Protein AF-A0A7Y0PQW4-F1 (afdb_monomer)

Secondary structure (DSSP, 8-state):
---------------------------------HHHHHHHHHHHHHHHHHHHHHHHHHH-SEEHHHHHHHTT--HHHHHHHHHHHHHTTSEEEEEPP--SS--SSPPPEEEEE-HHHHHHHGGGTHHHHHHHHHHHHHHHHHH-HHHHHHHHHHHHHHHHHTTHHHHHT-SSHHHHHHHHHHHHHHTT--EEEEETTSSS---TT--EEEEEES--TTHHHHHH-THHHHHHHHHHHHHHTS--EEEE-GGGT-SSEEEEEE------S-SS-SS-S-----PPPPPP-------------

Structure (mmCIF, N/CA/C/O backbone):
data_AF-A0A7Y0PQW4-F1
#
_entry.id   AF-A0A7Y0PQW4-F1
#
loop_
_atom_site.group_PDB
_atom_site.id
_atom_site.type_symbol
_atom_site.label_atom_id
_atom_site.label_alt_id
_atom_site.label_comp_id
_atom_site.label_asym_id
_atom_site.label_entity_id
_atom_site.label_seq_id
_atom_site.pdbx_PDB_ins_code
_atom_site.Cartn_x
_atom_site.Cartn_y
_atom_site.Cartn_z
_atom_site.occupancy
_atom_site.B_iso_or_equiv
_atom_site.auth_seq_id
_atom_site.auth_comp_id
_atom_site.auth_asym_id
_atom_site.auth_atom_id
_atom_site.pdbx_PDB_model_num
ATOM 1 N N . MET A 1 1 ? 50.820 -7.243 48.425 1.00 44.19 1 MET A N 1
ATOM 2 C CA . MET A 1 1 ? 51.690 -8.401 48.703 1.00 44.19 1 MET A CA 1
ATOM 3 C C . MET A 1 1 ? 52.138 -8.988 47.381 1.00 44.19 1 MET A C 1
ATOM 5 O O . MET A 1 1 ? 51.341 -9.082 46.459 1.00 44.19 1 MET A O 1
ATOM 9 N N . ILE A 1 2 ? 53.442 -9.206 47.305 1.00 37.91 2 ILE A N 1
ATOM 10 C CA . ILE A 1 2 ? 54.276 -9.579 46.159 1.00 37.91 2 ILE A CA 1
ATOM 11 C C . ILE A 1 2 ? 54.101 -11.089 45.863 1.00 37.91 2 ILE A C 1
ATOM 13 O O . ILE A 1 2 ? 53.700 -11.811 46.770 1.00 37.91 2 ILE A O 1
ATOM 17 N N . GLY A 1 3 ? 54.349 -11.519 44.610 1.00 35.31 3 GLY A N 1
ATOM 18 C CA . GLY A 1 3 ? 54.227 -12.904 44.080 1.00 35.31 3 GLY A CA 1
ATOM 19 C C . GLY A 1 3 ? 55.182 -13.935 44.720 1.00 35.31 3 GLY A C 1
ATOM 20 O O . GLY A 1 3 ? 55.587 -13.693 45.854 1.00 35.31 3 GLY A O 1
ATOM 21 N N . PRO A 1 4 ? 55.608 -15.049 44.065 1.00 55.56 4 PRO A N 1
ATOM 22 C CA . PRO A 1 4 ? 55.737 -15.344 42.617 1.00 55.56 4 PRO A CA 1
ATOM 23 C C . PRO A 1 4 ? 55.105 -16.723 42.229 1.00 55.56 4 PRO A C 1
ATOM 25 O O . PRO A 1 4 ? 54.589 -17.416 43.092 1.00 55.56 4 PRO A O 1
ATOM 28 N N . GLY A 1 5 ? 54.898 -1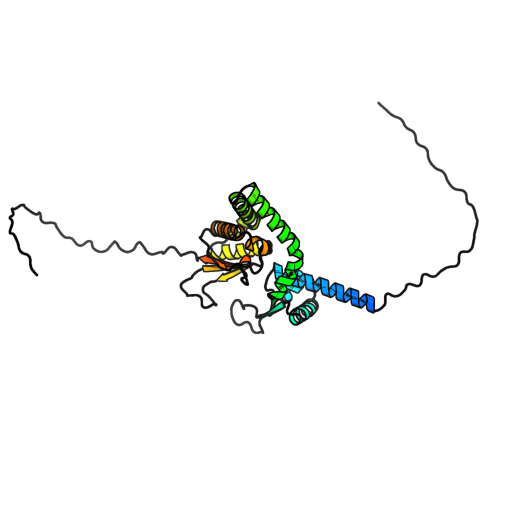7.138 40.972 1.00 37.72 5 GLY A N 1
ATOM 29 C CA . GLY A 1 5 ? 55.850 -17.452 39.896 1.00 37.72 5 GLY A CA 1
ATOM 30 C C . GLY A 1 5 ? 55.971 -18.979 39.733 1.00 37.72 5 GLY A C 1
ATOM 31 O O . GLY A 1 5 ? 56.199 -19.650 40.725 1.00 37.72 5 GLY A O 1
ATOM 32 N N . ASP A 1 6 ? 55.828 -19.528 38.521 1.00 41.28 6 ASP A N 1
ATOM 33 C CA . ASP A 1 6 ? 56.977 -20.161 37.861 1.00 41.28 6 ASP A CA 1
ATOM 34 C C . ASP A 1 6 ? 56.762 -20.403 36.358 1.00 41.28 6 ASP A C 1
ATOM 36 O O . ASP A 1 6 ? 55.646 -20.572 35.863 1.00 41.28 6 ASP A O 1
ATOM 40 N N . ARG A 1 7 ? 57.891 -20.341 35.659 1.00 40.28 7 ARG A N 1
ATOM 41 C CA . ARG A 1 7 ? 58.139 -20.460 34.223 1.00 40.28 7 ARG A CA 1
ATOM 42 C C . ARG A 1 7 ? 58.702 -21.858 33.926 1.00 40.28 7 ARG A C 1
ATOM 44 O O . ARG A 1 7 ? 59.150 -22.555 34.824 1.00 40.28 7 ARG A O 1
ATOM 51 N N . GLY A 1 8 ? 58.804 -22.197 32.643 1.00 35.22 8 GLY A N 1
ATOM 52 C CA . GLY A 1 8 ? 59.650 -23.288 32.133 1.00 35.22 8 GLY A CA 1
ATOM 53 C C . GLY A 1 8 ? 59.004 -23.909 30.899 1.00 35.22 8 GLY A C 1
ATOM 54 O O . GLY A 1 8 ? 58.070 -24.686 31.030 1.00 35.22 8 GLY A O 1
ATOM 55 N N . ASP A 1 9 ? 59.222 -23.389 29.694 1.00 38.78 9 ASP A N 1
ATOM 56 C CA . ASP A 1 9 ? 60.436 -23.425 28.857 1.00 38.78 9 ASP A CA 1
ATOM 57 C C . ASP A 1 9 ? 60.669 -24.769 28.139 1.00 38.78 9 ASP A C 1
ATOM 59 O O . ASP A 1 9 ? 60.388 -25.861 28.621 1.00 38.78 9 ASP A O 1
ATOM 63 N N . ALA A 1 10 ? 61.113 -24.591 26.904 1.00 37.72 10 ALA A N 1
ATOM 64 C CA . ALA A 1 10 ? 61.230 -25.453 25.755 1.00 37.72 10 ALA A CA 1
ATOM 65 C C . ALA A 1 10 ? 62.094 -26.713 25.936 1.00 37.72 10 ALA A C 1
ATOM 67 O O . ALA A 1 10 ? 62.982 -26.768 26.776 1.00 37.72 10 ALA A O 1
ATOM 68 N N . THR A 1 11 ? 61.971 -27.674 25.009 1.00 39.28 11 THR A N 1
ATOM 69 C CA . THR A 1 11 ? 62.965 -27.860 23.924 1.00 39.28 11 THR A CA 1
ATOM 70 C C . THR A 1 11 ? 62.721 -29.106 23.050 1.00 39.28 11 THR A C 1
ATOM 72 O O . THR A 1 11 ? 62.640 -30.235 23.504 1.00 39.28 11 THR A O 1
ATOM 75 N N . ARG A 1 12 ? 62.674 -28.851 21.734 1.00 37.34 12 ARG A N 1
ATOM 76 C CA . ARG A 1 12 ? 63.562 -29.389 20.680 1.00 37.34 12 ARG A CA 1
ATOM 77 C C . ARG A 1 12 ? 63.729 -30.919 20.477 1.00 37.34 12 ARG A C 1
ATOM 79 O O . ARG A 1 12 ? 64.512 -31.567 21.147 1.00 37.34 12 ARG A O 1
ATOM 86 N N . ARG A 1 13 ? 63.201 -31.348 19.317 1.00 41.44 13 ARG A N 1
ATOM 87 C CA . ARG A 1 13 ? 63.753 -32.238 18.256 1.00 41.44 13 ARG A CA 1
ATOM 88 C C . ARG A 1 13 ? 64.409 -33.572 18.646 1.00 41.44 13 ARG A C 1
ATOM 90 O O . ARG A 1 13 ? 65.516 -33.583 19.169 1.00 41.44 13 ARG A O 1
ATOM 97 N N . THR A 1 14 ? 63.938 -34.626 17.980 1.00 39.59 14 THR A N 1
ATOM 98 C CA . THR A 1 14 ? 64.810 -35.610 17.316 1.00 39.59 14 THR A CA 1
ATOM 99 C C . THR A 1 14 ? 64.281 -35.959 15.922 1.00 39.59 14 THR A C 1
ATOM 101 O O . THR A 1 14 ? 63.082 -35.958 15.660 1.00 39.59 14 THR A O 1
ATOM 104 N N . ARG A 1 15 ? 65.230 -36.161 15.000 1.00 39.94 15 ARG A N 1
ATOM 105 C CA . ARG A 1 15 ? 65.048 -36.672 13.636 1.00 39.94 15 ARG A CA 1
ATOM 106 C C . ARG A 1 15 ? 64.752 -38.173 13.691 1.00 39.94 15 ARG A C 1
ATOM 108 O O . ARG A 1 15 ? 65.388 -38.871 14.472 1.00 39.94 15 ARG A O 1
ATOM 115 N N . GLY A 1 16 ? 63.909 -38.653 12.783 1.00 33.81 16 GLY A N 1
ATOM 116 C CA . GLY A 1 16 ? 63.748 -40.069 12.463 1.00 33.81 16 GLY A CA 1
ATOM 117 C C . GLY A 1 16 ? 63.388 -40.218 10.989 1.00 33.81 16 GLY A C 1
ATOM 118 O O . GLY A 1 16 ? 62.334 -39.774 10.556 1.00 33.81 16 GLY A O 1
ATOM 119 N N . THR A 1 17 ? 64.332 -40.752 10.228 1.00 40.09 17 THR A N 1
ATOM 120 C CA . THR A 1 17 ? 64.276 -41.114 8.810 1.00 40.09 17 THR A CA 1
ATOM 121 C C . THR A 1 17 ? 63.398 -42.342 8.578 1.00 40.09 17 THR A C 1
ATOM 123 O O . THR A 1 17 ? 63.499 -43.300 9.338 1.00 40.09 17 THR A O 1
ATOM 126 N N . GLY A 1 18 ? 62.634 -42.354 7.488 1.00 33.00 18 GLY A N 1
ATOM 127 C CA . GLY A 1 18 ? 61.945 -43.542 6.983 1.00 33.00 18 GLY A CA 1
ATOM 128 C C . GLY A 1 18 ? 61.083 -43.156 5.791 1.00 33.00 18 GLY A C 1
ATOM 129 O O . GLY A 1 18 ? 60.010 -42.592 5.973 1.00 33.00 18 GLY A O 1
ATOM 130 N N . GLY A 1 19 ? 61.621 -43.342 4.586 1.00 37.31 19 GLY A N 1
ATOM 131 C CA . GLY A 1 19 ? 60.849 -43.224 3.358 1.00 37.31 19 GLY A CA 1
ATOM 132 C C . GLY A 1 19 ? 59.975 -44.453 3.170 1.00 37.31 19 GLY A C 1
ATOM 133 O O . GLY A 1 19 ? 60.363 -45.523 3.616 1.00 37.31 19 GLY A O 1
ATOM 134 N N . ASP A 1 20 ? 58.844 -44.260 2.503 1.00 35.34 20 ASP A N 1
ATOM 135 C CA . ASP A 1 20 ? 58.187 -45.265 1.677 1.00 35.34 20 ASP A CA 1
ATOM 136 C C . ASP A 1 20 ? 57.388 -44.528 0.594 1.00 35.34 20 ASP A C 1
ATOM 138 O O . ASP A 1 20 ? 56.662 -43.563 0.855 1.00 35.34 20 ASP A O 1
ATOM 142 N N . ASP A 1 21 ? 57.621 -44.957 -0.641 1.00 43.94 21 ASP A N 1
ATOM 143 C CA . ASP A 1 21 ? 57.039 -44.469 -1.880 1.00 43.94 21 ASP A CA 1
ATOM 144 C C . ASP A 1 21 ? 55.504 -44.513 -1.861 1.00 43.94 21 ASP A C 1
ATOM 146 O O . ASP A 1 21 ? 54.896 -45.578 -1.765 1.00 43.94 21 ASP A O 1
ATOM 150 N N . VAL A 1 22 ? 54.861 -43.359 -2.069 1.00 42.44 22 VAL A N 1
ATOM 151 C CA . VAL A 1 22 ? 53.464 -43.299 -2.516 1.00 42.44 22 VAL A CA 1
ATOM 152 C C . VAL A 1 22 ? 53.401 -42.443 -3.772 1.00 42.44 22 VAL A C 1
ATOM 154 O O . VAL A 1 22 ? 53.518 -41.219 -3.760 1.00 42.44 22 VAL A O 1
ATOM 157 N N . THR A 1 23 ? 53.243 -43.165 -4.873 1.00 41.72 23 THR A N 1
ATOM 158 C CA . THR A 1 23 ? 52.926 -42.733 -6.230 1.00 41.72 23 THR A CA 1
ATOM 159 C C . THR A 1 23 ? 52.064 -41.471 -6.285 1.00 41.72 23 THR A C 1
ATOM 161 O O . THR A 1 23 ? 50.938 -41.444 -5.784 1.00 41.72 23 THR A O 1
ATOM 164 N N . GLY A 1 24 ? 52.578 -40.447 -6.968 1.00 35.09 24 GLY A N 1
ATOM 165 C CA . GLY A 1 24 ? 51.840 -39.241 -7.313 1.00 35.09 24 GLY A CA 1
ATOM 166 C C . GLY A 1 24 ? 50.613 -39.553 -8.166 1.00 35.09 24 GLY A C 1
ATOM 167 O O . GLY A 1 24 ? 50.719 -39.782 -9.368 1.00 35.09 24 GLY A O 1
ATOM 168 N N . SER A 1 25 ? 49.435 -39.498 -7.549 1.00 35.59 25 SER A N 1
ATOM 169 C CA . SER A 1 25 ? 48.181 -39.345 -8.275 1.00 35.59 25 SER A CA 1
ATOM 170 C C . SER A 1 25 ? 47.977 -37.857 -8.528 1.00 35.59 25 SER A C 1
ATOM 172 O O . SER A 1 25 ? 47.525 -37.108 -7.663 1.00 35.59 25 SER A O 1
ATOM 174 N N . THR A 1 26 ? 48.347 -37.419 -9.727 1.00 37.00 26 THR A N 1
ATOM 175 C CA . THR A 1 26 ? 47.961 -36.124 -10.285 1.00 37.00 26 THR A CA 1
ATOM 176 C C . THR A 1 26 ? 46.436 -36.033 -10.239 1.00 37.00 26 THR A C 1
ATOM 178 O O . THR A 1 26 ? 45.737 -36.688 -11.013 1.00 37.00 26 THR A O 1
ATOM 181 N N . GLN A 1 27 ? 45.892 -35.240 -9.312 1.00 42.56 27 GLN A N 1
ATOM 182 C CA . GLN A 1 27 ? 44.492 -34.833 -9.363 1.00 42.56 27 GLN A CA 1
ATOM 183 C C . GLN A 1 27 ? 44.309 -33.958 -10.602 1.00 42.56 27 GLN A C 1
ATOM 185 O O . GLN A 1 27 ? 44.546 -32.753 -10.610 1.00 42.56 27 GLN A O 1
ATOM 190 N N . LYS A 1 28 ? 43.918 -34.634 -11.680 1.00 38.06 28 LYS A N 1
ATOM 191 C CA . LYS A 1 28 ? 43.333 -34.077 -12.889 1.00 38.06 28 LYS A CA 1
ATOM 192 C C . LYS A 1 28 ? 42.191 -33.157 -12.459 1.00 38.06 28 LYS A C 1
ATOM 194 O O . LYS A 1 28 ? 41.154 -33.632 -12.001 1.00 38.06 28 LYS A O 1
ATOM 199 N N . THR A 1 29 ? 42.390 -31.849 -12.586 1.00 43.22 29 THR A N 1
ATOM 200 C CA . THR A 1 29 ? 41.318 -30.860 -12.510 1.00 43.22 29 THR A CA 1
ATOM 201 C C . THR A 1 29 ? 40.312 -31.201 -13.605 1.00 43.22 29 THR A C 1
ATOM 203 O O . THR A 1 29 ? 40.512 -30.927 -14.787 1.00 43.22 29 THR A O 1
ATOM 206 N N . ALA A 1 30 ? 39.248 -31.909 -13.226 1.00 45.66 30 ALA A N 1
ATOM 207 C CA . ALA A 1 30 ? 38.129 -32.172 -14.108 1.00 45.66 30 ALA A CA 1
ATOM 208 C C . ALA A 1 30 ? 37.503 -30.817 -14.458 1.00 45.66 30 ALA A C 1
ATOM 210 O O . ALA A 1 30 ? 36.961 -30.122 -13.599 1.00 45.66 30 ALA A O 1
ATOM 211 N N . GLY A 1 31 ? 37.652 -30.410 -15.719 1.00 44.31 31 GLY A N 1
ATOM 212 C CA . GLY A 1 31 ? 36.989 -29.233 -16.254 1.00 44.31 31 GLY A CA 1
ATOM 213 C C . GLY A 1 31 ? 35.483 -29.371 -16.066 1.00 44.31 31 GLY A C 1
ATOM 214 O O . GLY A 1 31 ? 34.873 -30.326 -16.544 1.00 44.31 31 GLY A O 1
ATOM 215 N N . HIS A 1 32 ? 34.888 -28.414 -15.361 1.00 48.50 32 HIS A N 1
ATOM 216 C CA . HIS A 1 32 ? 33.444 -28.254 -15.288 1.00 48.50 32 HIS A CA 1
ATOM 217 C C . HIS A 1 32 ? 32.942 -27.966 -16.712 1.00 48.50 32 HIS A C 1
ATOM 219 O O . HIS A 1 32 ? 33.261 -26.926 -17.286 1.00 48.50 32 HIS A O 1
ATOM 225 N N . GLY A 1 33 ? 32.238 -28.926 -17.318 1.00 52.44 33 GLY A N 1
ATOM 226 C CA . GLY A 1 33 ? 31.798 -28.850 -18.714 1.00 52.44 33 GLY A CA 1
ATOM 227 C C . GLY A 1 33 ? 30.806 -27.706 -19.002 1.00 52.44 33 GLY A C 1
ATOM 228 O O . GLY A 1 33 ? 30.217 -27.142 -18.074 1.00 52.44 33 GLY A O 1
ATOM 229 N N . PRO A 1 34 ? 30.561 -27.386 -20.289 1.00 56.75 34 PRO A N 1
ATOM 230 C CA . PRO A 1 34 ? 29.716 -26.264 -20.723 1.00 56.75 34 PRO A CA 1
ATOM 231 C C . PRO A 1 34 ? 28.284 -26.313 -20.163 1.00 56.75 34 PRO A C 1
ATOM 233 O O . PRO A 1 34 ? 27.710 -25.269 -19.863 1.00 56.75 34 PRO A O 1
ATOM 236 N N . ALA A 1 35 ? 27.747 -27.511 -19.912 1.00 57.62 35 ALA A N 1
ATOM 237 C CA . ALA A 1 35 ? 26.412 -27.701 -19.349 1.00 57.62 35 ALA A CA 1
ATOM 238 C C . ALA A 1 35 ? 26.269 -27.164 -17.910 1.00 57.62 35 ALA A C 1
ATOM 240 O O . ALA A 1 35 ? 25.221 -26.628 -17.557 1.00 57.62 35 ALA A O 1
ATOM 241 N N . HIS A 1 36 ? 27.308 -27.258 -17.069 1.00 57.31 36 HIS A N 1
ATOM 242 C CA . HIS A 1 36 ? 27.261 -26.708 -15.706 1.00 57.31 36 HIS A CA 1
ATOM 243 C C . HIS A 1 36 ? 27.326 -25.176 -15.710 1.00 57.31 36 HIS A C 1
ATOM 245 O O . HIS A 1 36 ? 26.641 -24.526 -14.921 1.00 57.31 36 HIS A O 1
ATOM 251 N N . ALA A 1 37 ? 28.101 -24.595 -16.630 1.00 57.16 37 ALA A N 1
ATOM 252 C CA . ALA A 1 37 ? 28.168 -23.149 -16.816 1.00 57.16 37 ALA A CA 1
ATOM 253 C C . ALA A 1 37 ? 26.841 -22.577 -17.347 1.00 57.16 37 ALA A C 1
ATOM 255 O O . ALA A 1 37 ? 26.434 -21.491 -16.939 1.00 57.16 37 ALA A O 1
ATOM 256 N N . GLU A 1 38 ? 26.144 -23.312 -18.213 1.00 56.03 38 GLU A N 1
ATOM 257 C CA . GLU A 1 38 ? 24.833 -22.931 -18.743 1.00 56.03 38 GLU A CA 1
ATOM 258 C C . GLU A 1 38 ? 23.730 -22.991 -17.677 1.00 56.03 38 GLU A C 1
ATOM 260 O O . GLU A 1 38 ? 22.990 -22.022 -17.513 1.00 56.03 38 GLU A O 1
ATOM 265 N N . HIS A 1 39 ? 23.689 -24.049 -16.859 1.00 57.09 39 HIS A N 1
ATOM 266 C CA . HIS A 1 39 ? 22.770 -24.126 -15.716 1.00 57.09 39 HIS A CA 1
ATOM 267 C C . HIS A 1 39 ? 23.040 -23.030 -14.678 1.00 57.09 39 HIS A C 1
ATOM 269 O O . HIS A 1 39 ? 22.102 -22.401 -14.191 1.00 57.09 39 HIS A O 1
ATOM 275 N N . ALA A 1 40 ? 24.310 -22.747 -14.366 1.00 59.12 40 ALA A N 1
ATOM 276 C CA . ALA A 1 40 ? 24.673 -21.674 -13.441 1.00 59.12 40 ALA A CA 1
ATOM 277 C C . ALA A 1 40 ? 24.257 -20.288 -13.969 1.00 59.12 40 ALA A C 1
ATOM 279 O O . ALA A 1 40 ? 23.767 -19.460 -13.197 1.00 59.12 40 ALA A O 1
ATOM 280 N N . ARG A 1 41 ? 24.398 -20.053 -15.282 1.00 68.12 41 ARG A N 1
ATOM 281 C CA . ARG A 1 41 ? 23.927 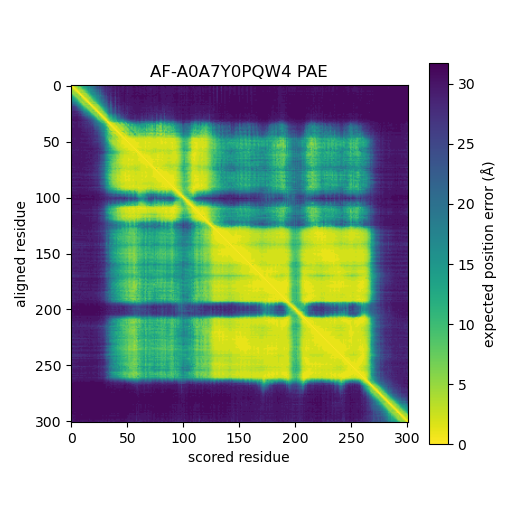-18.832 -15.956 1.00 68.12 41 ARG A CA 1
ATOM 282 C C . ARG A 1 41 ? 22.406 -18.744 -15.990 1.00 68.12 41 ARG A C 1
ATOM 284 O O . ARG A 1 41 ? 21.881 -17.687 -15.677 1.00 68.12 41 ARG A O 1
ATOM 291 N N . SER A 1 42 ? 21.698 -19.834 -16.280 1.00 70.00 42 SER A N 1
ATOM 292 C CA . SER A 1 42 ? 20.230 -19.866 -16.242 1.00 70.00 42 SER A CA 1
ATOM 293 C C . SER A 1 42 ? 19.689 -19.622 -14.830 1.00 70.00 42 SER A C 1
ATOM 295 O O . SER A 1 42 ? 18.713 -18.898 -14.658 1.00 70.00 42 SER A O 1
ATOM 297 N N . ALA A 1 43 ? 20.345 -20.172 -13.807 1.00 68.56 43 ALA A N 1
ATOM 298 C CA . ALA A 1 43 ? 19.998 -19.928 -12.411 1.00 68.56 43 ALA A CA 1
ATOM 299 C C . ALA A 1 43 ? 20.298 -18.480 -11.983 1.00 68.56 43 ALA A C 1
ATOM 301 O O . ALA A 1 43 ? 19.519 -17.890 -11.240 1.00 68.56 43 ALA A O 1
ATOM 302 N N . ALA A 1 44 ? 21.399 -17.885 -12.455 1.00 73.62 44 ALA A N 1
ATOM 303 C CA . ALA A 1 44 ? 21.686 -16.465 -12.241 1.00 73.62 44 ALA A CA 1
ATOM 304 C C . ALA A 1 44 ? 20.669 -15.566 -12.962 1.00 73.62 44 ALA A C 1
ATOM 306 O O . ALA A 1 44 ? 20.116 -14.665 -12.341 1.00 73.62 44 ALA A O 1
ATOM 307 N N . ASP A 1 45 ? 20.351 -15.874 -14.221 1.00 82.19 45 ASP A N 1
ATOM 308 C CA . ASP A 1 45 ? 19.343 -15.169 -15.016 1.00 82.19 45 ASP A CA 1
ATOM 309 C C . ASP A 1 45 ? 17.935 -15.297 -14.404 1.00 82.19 45 ASP A C 1
ATOM 311 O O . ASP A 1 45 ? 17.114 -14.396 -14.583 1.00 82.19 45 ASP A O 1
ATOM 315 N N . GLY A 1 46 ? 17.649 -16.405 -13.710 1.00 81.50 46 GLY A N 1
ATOM 316 C CA . GLY A 1 46 ? 16.436 -16.616 -12.914 1.00 81.50 46 GLY A CA 1
ATOM 317 C C . GLY A 1 46 ? 16.406 -15.718 -11.680 1.00 81.50 46 GLY A C 1
ATOM 318 O O . GLY A 1 46 ? 15.494 -14.912 -11.547 1.00 81.50 46 GLY A O 1
ATOM 319 N N . ARG A 1 47 ? 17.466 -15.744 -10.858 1.00 85.62 47 ARG A N 1
ATOM 320 C CA . ARG A 1 47 ? 17.587 -14.870 -9.674 1.00 85.62 47 ARG A CA 1
ATOM 321 C C . ARG A 1 47 ? 17.477 -13.385 -10.021 1.00 85.62 47 ARG A C 1
ATOM 323 O O . ARG A 1 47 ? 16.846 -12.627 -9.293 1.00 85.62 47 ARG A O 1
ATOM 330 N N . THR A 1 48 ? 18.069 -12.956 -11.136 1.00 89.19 48 THR A N 1
ATOM 331 C CA . THR A 1 48 ? 17.947 -11.569 -11.601 1.00 89.19 48 THR A CA 1
ATOM 332 C C . THR A 1 48 ? 16.530 -11.248 -12.075 1.00 89.19 48 THR A C 1
ATOM 334 O O . THR A 1 48 ? 16.037 -10.159 -11.792 1.00 89.19 48 THR A O 1
ATOM 337 N N . ARG A 1 49 ? 15.846 -12.176 -12.757 1.00 91.25 49 ARG A N 1
ATOM 338 C CA . ARG A 1 49 ? 14.437 -11.999 -13.142 1.00 91.25 49 ARG A CA 1
ATOM 339 C C . ARG A 1 49 ? 13.520 -11.906 -11.926 1.00 91.25 49 ARG A C 1
ATOM 341 O O . ARG A 1 49 ? 12.675 -11.017 -11.902 1.00 91.25 49 ARG A O 1
ATOM 348 N N . ASP A 1 50 ? 13.728 -12.738 -10.911 1.00 87.50 50 ASP A N 1
ATOM 349 C CA . ASP A 1 50 ? 12.960 -12.671 -9.665 1.00 87.50 50 ASP A CA 1
ATOM 350 C C . ASP A 1 50 ? 13.222 -11.344 -8.927 1.00 87.50 50 ASP A C 1
ATOM 352 O O . ASP A 1 50 ? 12.281 -10.699 -8.471 1.00 87.50 50 ASP A O 1
ATOM 356 N N . ALA A 1 51 ? 14.466 -10.845 -8.925 1.00 87.50 51 ALA A N 1
ATOM 357 C CA . ALA A 1 51 ? 14.786 -9.520 -8.387 1.00 87.50 51 ALA A CA 1
ATOM 358 C C . ALA A 1 51 ? 14.113 -8.370 -9.166 1.00 87.50 51 ALA A C 1
ATOM 360 O O . ALA A 1 51 ? 13.632 -7.416 -8.556 1.00 87.50 51 ALA A O 1
ATOM 361 N N . VAL A 1 52 ? 14.035 -8.458 -10.502 1.00 91.31 52 VAL A N 1
ATOM 362 C CA . VAL A 1 52 ? 13.295 -7.490 -11.337 1.00 91.31 52 VAL A CA 1
ATOM 363 C C . VAL A 1 52 ? 11.801 -7.522 -11.014 1.00 91.31 52 VAL A C 1
ATOM 365 O O . VAL A 1 52 ? 11.187 -6.467 -10.864 1.00 91.31 52 VAL A O 1
ATOM 368 N N . VAL A 1 53 ? 11.216 -8.716 -10.904 1.00 89.19 53 VAL A N 1
ATOM 369 C CA . VAL A 1 53 ? 9.800 -8.897 -10.558 1.00 89.19 53 VAL A CA 1
ATOM 370 C C . VAL A 1 53 ? 9.508 -8.322 -9.175 1.00 89.19 53 VAL A C 1
ATOM 372 O O . VAL A 1 53 ? 8.539 -7.579 -9.035 1.00 89.19 53 VAL A O 1
ATOM 375 N N . ARG A 1 54 ? 10.369 -8.588 -8.188 1.00 83.31 54 ARG A N 1
ATOM 376 C CA . ARG A 1 54 ? 10.232 -8.047 -6.834 1.00 83.31 54 ARG A CA 1
ATOM 377 C C . ARG A 1 54 ? 10.308 -6.519 -6.815 1.00 83.31 54 ARG A C 1
ATOM 379 O O . ARG A 1 54 ? 9.435 -5.883 -6.243 1.00 83.31 54 ARG A O 1
ATOM 386 N N . LEU A 1 55 ? 11.266 -5.914 -7.519 1.00 86.69 55 LEU A N 1
ATOM 387 C CA . LEU A 1 55 ? 11.334 -4.450 -7.618 1.00 86.69 55 LEU A CA 1
ATOM 388 C C . LEU A 1 55 ? 10.099 -3.846 -8.295 1.00 86.69 55 LEU A C 1
ATOM 390 O O . LEU A 1 55 ? 9.614 -2.806 -7.864 1.00 86.69 55 LEU A O 1
ATOM 394 N N . LEU A 1 56 ? 9.570 -4.487 -9.340 1.00 86.75 56 LEU A N 1
ATOM 395 C CA . LEU A 1 56 ? 8.334 -4.037 -9.989 1.00 86.75 56 LEU A CA 1
ATOM 396 C C . LEU A 1 56 ? 7.099 -4.205 -9.091 1.00 86.75 56 LEU A C 1
ATOM 398 O O . LEU A 1 56 ? 6.124 -3.475 -9.273 1.00 86.75 56 LEU A O 1
ATOM 402 N N . LEU A 1 57 ? 7.132 -5.154 -8.152 1.00 82.75 57 LEU A N 1
ATOM 403 C CA . LEU A 1 57 ? 6.112 -5.322 -7.121 1.00 82.75 57 LEU A CA 1
ATOM 404 C C . LEU A 1 57 ? 6.200 -4.192 -6.083 1.00 82.75 57 LEU A C 1
ATOM 406 O O . LEU A 1 57 ? 5.202 -3.529 -5.827 1.00 82.75 57 LEU A O 1
ATOM 410 N N . GLU A 1 58 ? 7.396 -3.928 -5.553 1.00 76.62 58 GLU A N 1
ATOM 411 C CA . GLU A 1 58 ? 7.652 -2.964 -4.470 1.00 76.62 58 GLU A CA 1
ATOM 412 C C . GLU A 1 58 ? 7.556 -1.495 -4.919 1.00 76.62 58 GLU A C 1
ATOM 414 O O . GLU A 1 58 ? 7.041 -0.645 -4.192 1.00 76.62 58 GLU A O 1
ATOM 419 N N . GLN A 1 59 ? 8.056 -1.179 -6.118 1.00 79.12 59 GLN A N 1
ATOM 420 C CA . GLN A 1 59 ? 8.170 0.195 -6.630 1.00 79.12 59 GLN A CA 1
ATOM 421 C C . GLN A 1 59 ? 7.061 0.559 -7.625 1.00 79.12 59 GLN A C 1
ATOM 423 O O . GLN A 1 59 ? 6.904 1.726 -7.989 1.00 79.12 59 GLN A O 1
ATOM 428 N N . GLY A 1 60 ? 6.296 -0.427 -8.096 1.00 78.94 60 GLY A N 1
ATOM 429 C CA . GLY A 1 60 ? 5.287 -0.231 -9.131 1.00 78.94 60 GLY A CA 1
ATOM 430 C C . GLY A 1 60 ? 5.892 0.049 -10.516 1.00 78.94 60 GLY A C 1
ATOM 431 O O . GLY A 1 60 ? 7.012 -0.375 -10.818 1.00 78.94 60 GLY A O 1
ATOM 432 N N . PRO A 1 61 ? 5.150 0.727 -11.418 1.00 85.38 61 PRO A N 1
ATOM 433 C CA . PRO A 1 61 ? 5.600 0.943 -12.789 1.00 85.38 61 PRO A CA 1
ATOM 434 C C . PRO A 1 61 ? 6.887 1.777 -12.872 1.00 85.38 61 PRO A C 1
ATOM 436 O O . PRO A 1 61 ? 6.878 2.971 -12.578 1.00 85.38 61 PRO A O 1
ATOM 439 N N . THR A 1 62 ? 7.975 1.185 -13.367 1.00 87.81 62 THR A N 1
ATOM 440 C CA . THR A 1 62 ? 9.287 1.850 -13.466 1.00 87.81 62 THR A CA 1
ATOM 441 C C . THR A 1 62 ? 9.924 1.675 -14.845 1.00 87.81 62 THR A C 1
ATOM 443 O O . THR A 1 62 ? 9.435 0.931 -15.693 1.00 87.81 62 THR A O 1
ATOM 446 N N . THR A 1 63 ? 11.000 2.404 -15.131 1.00 91.06 63 THR A N 1
ATOM 447 C CA . THR A 1 63 ? 11.708 2.319 -16.419 1.00 91.06 63 THR A CA 1
ATOM 448 C C . THR A 1 63 ? 12.840 1.295 -16.366 1.00 91.06 63 THR A C 1
ATOM 450 O O . THR A 1 63 ? 13.376 0.994 -15.303 1.00 91.06 63 THR A O 1
ATOM 453 N N . ALA A 1 64 ? 13.289 0.817 -17.531 1.00 91.00 64 ALA A N 1
ATOM 454 C CA . ALA A 1 64 ? 14.489 -0.023 -17.601 1.00 91.00 64 ALA A CA 1
ATOM 455 C C . ALA A 1 64 ? 15.735 0.673 -17.019 1.00 91.00 64 ALA A C 1
ATOM 457 O O . ALA A 1 64 ? 16.611 0.001 -16.495 1.00 91.00 64 ALA A O 1
ATOM 458 N N . ALA A 1 65 ? 15.822 2.006 -17.107 1.00 88.69 65 ALA A N 1
ATOM 459 C CA . ALA A 1 65 ? 16.919 2.757 -16.501 1.00 88.69 65 ALA A CA 1
ATOM 460 C C . ALA A 1 65 ? 16.856 2.705 -14.967 1.00 88.69 65 ALA A C 1
ATOM 462 O O . ALA A 1 65 ? 17.863 2.398 -14.341 1.00 88.69 65 ALA A O 1
ATOM 463 N N . GLY A 1 66 ? 15.667 2.903 -14.385 1.00 88.19 66 GLY A N 1
ATOM 464 C CA . GLY A 1 66 ? 15.469 2.798 -12.935 1.00 88.19 66 GLY A CA 1
ATOM 465 C C . GLY A 1 66 ? 15.780 1.399 -12.396 1.00 88.19 66 GLY A C 1
ATOM 466 O O . GLY A 1 66 ? 16.449 1.262 -11.379 1.00 88.19 66 GLY A O 1
ATOM 467 N N . LEU A 1 67 ? 15.385 0.345 -13.119 1.00 90.56 67 LEU A N 1
ATOM 468 C CA . LEU A 1 67 ? 15.717 -1.035 -12.738 1.00 90.56 67 LEU A CA 1
ATOM 469 C C . LEU A 1 67 ? 17.214 -1.347 -12.867 1.00 90.56 67 LEU A C 1
ATOM 471 O O . LEU A 1 67 ? 17.759 -2.071 -12.040 1.00 90.56 67 LEU A O 1
ATOM 475 N N . ALA A 1 68 ? 17.878 -0.824 -13.904 1.00 91.50 68 ALA A N 1
ATOM 476 C CA . ALA A 1 68 ? 19.321 -0.983 -14.079 1.00 91.50 68 ALA A CA 1
ATOM 477 C C . ALA A 1 68 ? 20.092 -0.371 -12.903 1.00 91.50 68 ALA A C 1
ATOM 479 O O . ALA A 1 68 ? 20.993 -1.010 -12.366 1.00 91.50 68 ALA A O 1
ATOM 480 N N . GLU A 1 69 ? 19.699 0.834 -12.489 1.00 91.06 69 GLU A N 1
ATOM 481 C CA . GLU A 1 69 ? 20.273 1.532 -11.340 1.00 91.06 69 GLU A CA 1
ATOM 482 C C . GLU A 1 69 ? 20.035 0.759 -10.037 1.00 91.06 69 GLU A C 1
ATOM 484 O O . GLU A 1 69 ? 20.993 0.413 -9.350 1.00 91.06 69 GLU A O 1
ATOM 489 N N . ALA A 1 70 ? 18.784 0.384 -9.750 1.00 87.56 70 ALA A N 1
ATOM 490 C CA . ALA A 1 70 ? 18.428 -0.333 -8.524 1.00 87.56 70 ALA A CA 1
ATOM 491 C C . ALA A 1 70 ? 19.128 -1.701 -8.387 1.00 87.56 70 ALA A C 1
ATOM 493 O O . ALA A 1 70 ? 19.463 -2.120 -7.280 1.00 87.56 70 ALA A O 1
ATOM 494 N N . LEU A 1 71 ? 19.365 -2.401 -9.502 1.00 89.62 71 LEU A N 1
ATOM 495 C CA . LEU A 1 71 ? 19.997 -3.726 -9.513 1.00 89.62 71 LEU A CA 1
ATOM 496 C C . LEU A 1 71 ? 21.509 -3.691 -9.771 1.00 89.62 71 LEU A C 1
ATOM 498 O O . LEU A 1 71 ? 22.129 -4.754 -9.818 1.00 89.62 71 LEU A O 1
ATOM 502 N N . ASN A 1 72 ? 22.110 -2.509 -9.952 1.00 89.62 72 ASN A N 1
ATOM 503 C CA . ASN A 1 72 ? 23.502 -2.350 -10.390 1.00 89.62 72 ASN A CA 1
ATOM 504 C C . ASN A 1 72 ? 23.827 -3.162 -11.663 1.00 89.62 72 ASN A C 1
ATOM 506 O O . ASN A 1 72 ? 24.875 -3.802 -11.781 1.00 89.62 72 ASN A O 1
ATOM 510 N N . LEU A 1 73 ? 22.906 -3.149 -12.630 1.00 91.50 73 LEU A N 1
ATOM 511 C CA . LEU A 1 73 ? 23.038 -3.832 -13.915 1.00 91.50 73 LEU A CA 1
ATOM 512 C C . LEU A 1 73 ? 23.265 -2.838 -15.050 1.00 91.50 73 LEU A C 1
ATOM 514 O O . LEU A 1 73 ? 22.864 -1.680 -15.002 1.00 91.50 73 LEU A O 1
ATOM 518 N N . SER A 1 74 ? 23.859 -3.317 -16.143 1.00 90.81 74 SER A N 1
ATOM 519 C CA . SER A 1 74 ? 23.901 -2.530 -17.374 1.00 90.81 74 SER A CA 1
ATOM 520 C C . SER A 1 74 ? 22.507 -2.421 -18.004 1.00 90.81 74 SER A C 1
ATOM 522 O O . SER A 1 74 ? 21.697 -3.351 -17.935 1.00 90.81 74 SER A O 1
ATOM 524 N N . GLY A 1 75 ? 22.243 -1.309 -18.696 1.00 88.69 75 GLY A N 1
ATOM 525 C CA . GLY A 1 75 ? 20.992 -1.106 -19.434 1.00 88.69 75 GLY A CA 1
ATOM 526 C C . GLY A 1 75 ? 20.640 -2.251 -20.405 1.00 88.69 75 GLY A C 1
ATOM 527 O O . GLY A 1 75 ? 19.493 -2.695 -20.409 1.00 88.69 75 GLY A O 1
ATOM 528 N N . PRO A 1 76 ? 21.586 -2.780 -21.207 1.00 89.88 76 PRO A N 1
ATOM 529 C CA . PRO A 1 76 ? 21.341 -3.963 -22.034 1.00 89.88 76 PRO A CA 1
ATOM 530 C C . PRO A 1 76 ? 21.066 -5.232 -21.216 1.00 89.88 76 PRO A C 1
AT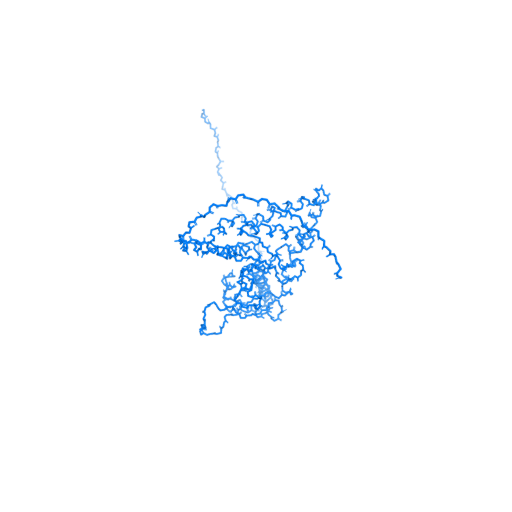OM 532 O O . PRO A 1 76 ? 20.202 -6.021 -21.594 1.00 89.88 76 PRO A O 1
ATOM 535 N N . GLY A 1 77 ? 21.763 -5.411 -20.086 1.00 88.19 77 GLY A N 1
ATOM 536 C CA . GLY A 1 77 ? 21.591 -6.565 -19.203 1.00 88.19 77 GLY A CA 1
ATOM 537 C C . GLY A 1 77 ? 20.172 -6.660 -18.648 1.00 88.19 77 GLY A C 1
ATOM 538 O O . GLY A 1 77 ? 19.515 -7.684 -18.816 1.00 88.19 77 GLY A O 1
ATOM 539 N N . VAL A 1 78 ? 19.652 -5.570 -18.074 1.00 93.12 78 VAL A N 1
ATOM 540 C CA . VAL A 1 78 ? 18.280 -5.566 -17.538 1.00 93.12 78 VAL A CA 1
ATOM 541 C C . VAL A 1 78 ? 17.226 -5.706 -18.642 1.00 93.12 78 VAL A C 1
ATOM 543 O O . VAL A 1 78 ? 16.224 -6.390 -18.446 1.00 93.12 78 VAL A O 1
ATOM 546 N N . ARG A 1 79 ? 17.461 -5.132 -19.835 1.00 91.88 79 ARG A N 1
ATOM 547 C CA . ARG A 1 79 ? 16.538 -5.249 -20.979 1.00 91.88 79 ARG A CA 1
ATOM 548 C C . ARG A 1 79 ? 16.361 -6.692 -21.435 1.00 91.88 79 ARG A C 1
ATOM 550 O O . ARG A 1 79 ? 15.229 -7.095 -21.651 1.00 91.88 79 ARG A O 1
ATOM 557 N N . ARG A 1 80 ? 17.434 -7.489 -21.480 1.00 93.31 80 ARG A N 1
ATOM 558 C CA . ARG A 1 80 ? 17.343 -8.924 -21.802 1.00 93.31 80 ARG A CA 1
ATOM 559 C C . ARG A 1 80 ? 16.406 -9.671 -20.844 1.00 93.31 80 ARG A C 1
ATOM 561 O O . ARG A 1 80 ? 15.632 -10.514 -21.286 1.00 93.31 80 ARG A O 1
ATOM 568 N N . HIS A 1 81 ? 16.464 -9.366 -19.546 1.00 94.50 81 HIS A N 1
ATOM 569 C CA . HIS A 1 81 ? 15.564 -9.970 -18.556 1.00 94.50 81 HIS A CA 1
ATOM 570 C C . HIS A 1 81 ? 14.125 -9.467 -18.700 1.00 94.50 81 HIS A C 1
ATOM 572 O O . HIS A 1 81 ? 13.195 -10.264 -18.618 1.00 94.50 81 HIS A O 1
ATOM 578 N N . LEU A 1 82 ? 13.940 -8.169 -18.953 1.00 93.75 82 LEU A N 1
ATOM 579 C CA . LEU A 1 82 ? 12.622 -7.580 -19.185 1.00 93.75 82 LEU A CA 1
ATOM 580 C C . LEU A 1 82 ? 11.948 -8.148 -20.437 1.00 93.75 82 LEU A C 1
ATOM 582 O O . LEU A 1 82 ? 10.770 -8.473 -20.378 1.00 93.75 82 LEU A O 1
ATOM 586 N N . ASP A 1 83 ? 12.684 -8.326 -21.533 1.00 93.31 83 ASP A N 1
ATOM 587 C CA . ASP A 1 83 ? 12.152 -8.910 -22.768 1.00 93.31 83 ASP A CA 1
ATOM 588 C C . ASP A 1 83 ? 11.663 -10.349 -22.535 1.00 93.31 83 ASP A C 1
ATOM 590 O O . ASP A 1 83 ? 10.585 -10.718 -22.999 1.00 93.31 83 ASP A O 1
ATOM 594 N N . ALA A 1 84 ? 12.406 -11.142 -21.751 1.00 92.81 84 ALA A N 1
ATOM 595 C CA . ALA A 1 84 ? 11.980 -12.482 -21.347 1.00 92.81 84 ALA A CA 1
ATOM 596 C C . ALA A 1 84 ? 10.710 -12.444 -20.478 1.00 92.81 84 ALA A C 1
ATOM 598 O O . ALA A 1 84 ? 9.748 -13.148 -20.770 1.00 92.81 84 ALA A O 1
ATOM 599 N N . LEU A 1 85 ? 10.661 -11.575 -19.463 1.00 92.81 85 LEU A N 1
ATOM 600 C CA . LEU A 1 85 ? 9.492 -11.427 -18.586 1.00 92.81 85 LEU A CA 1
ATOM 601 C C . LEU A 1 85 ? 8.246 -10.916 -19.328 1.00 92.81 85 LEU A C 1
ATOM 603 O O . LEU A 1 85 ? 7.123 -11.259 -18.953 1.00 92.81 85 LEU A O 1
ATOM 607 N N . VAL A 1 86 ? 8.432 -10.105 -20.372 1.00 94.75 86 VAL A N 1
ATOM 608 C CA . VAL A 1 86 ? 7.355 -9.659 -21.266 1.00 94.75 86 VAL A CA 1
ATOM 609 C C . VAL A 1 86 ? 6.864 -10.811 -22.137 1.00 94.75 86 VAL A C 1
ATOM 611 O O . VAL A 1 86 ? 5.656 -11.010 -22.248 1.00 94.75 86 VAL A O 1
ATOM 614 N N . ALA A 1 87 ? 7.773 -11.603 -22.711 1.00 92.69 87 ALA A N 1
ATOM 615 C CA . ALA A 1 87 ? 7.410 -12.787 -23.492 1.00 92.69 87 ALA A CA 1
ATOM 616 C C . ALA A 1 87 ? 6.671 -13.843 -22.647 1.00 92.69 87 ALA A C 1
ATOM 618 O O . ALA A 1 87 ? 5.752 -14.494 -23.138 1.00 92.69 87 ALA A O 1
ATOM 619 N N . GLU A 1 88 ? 7.035 -13.975 -21.371 1.00 90.62 88 GLU A N 1
ATOM 620 C CA . GLU A 1 88 ? 6.376 -14.846 -20.389 1.00 90.62 88 GLU A CA 1
ATOM 621 C C . GLU A 1 88 ? 5.015 -14.297 -19.904 1.00 90.62 88 GLU A C 1
ATOM 623 O O . GLU A 1 88 ? 4.269 -15.004 -19.230 1.00 90.62 88 GLU A O 1
ATOM 628 N N . GLY A 1 89 ? 4.672 -13.041 -20.219 1.00 89.31 89 GLY A N 1
ATOM 629 C CA . GLY A 1 89 ? 3.437 -12.395 -19.762 1.00 89.31 89 GLY A CA 1
ATOM 630 C C . GLY A 1 89 ? 3.435 -12.000 -18.279 1.00 89.31 89 GLY A C 1
ATOM 631 O O . GLY A 1 89 ? 2.384 -11.654 -17.739 1.00 89.31 89 GLY A O 1
ATOM 632 N N . THR A 1 90 ? 4.592 -12.030 -17.613 1.00 88.88 90 THR A N 1
ATOM 633 C CA . THR A 1 90 ? 4.784 -11.592 -16.217 1.00 88.88 90 THR A CA 1
ATOM 634 C C . THR A 1 90 ? 4.835 -10.063 -16.120 1.00 88.88 90 THR A C 1
ATOM 636 O O . THR A 1 90 ? 4.358 -9.468 -15.151 1.00 88.88 90 THR A O 1
ATOM 639 N N . VAL A 1 91 ? 5.393 -9.408 -17.140 1.00 93.25 91 VAL A N 1
ATOM 640 C CA . VAL A 1 91 ? 5.560 -7.951 -17.217 1.00 93.25 91 VAL A CA 1
ATOM 641 C C . VAL A 1 91 ? 4.875 -7.417 -18.474 1.00 93.25 91 VAL A C 1
ATOM 643 O O . VAL A 1 91 ? 4.947 -8.019 -19.539 1.00 93.25 91 VAL A O 1
ATOM 646 N N . ALA A 1 92 ? 4.226 -6.262 -18.367 1.00 91.19 92 ALA A N 1
ATOM 647 C CA . ALA A 1 92 ? 3.703 -5.496 -19.492 1.00 91.19 92 ALA A CA 1
ATOM 648 C C . ALA A 1 92 ? 4.470 -4.177 -19.652 1.00 91.19 92 ALA A C 1
ATOM 650 O O . ALA A 1 92 ? 5.161 -3.725 -18.737 1.00 91.19 92 ALA A O 1
ATOM 651 N N . THR A 1 93 ? 4.325 -3.540 -20.815 1.00 91.31 93 THR A N 1
ATOM 652 C CA . THR A 1 93 ? 4.913 -2.224 -21.098 1.00 91.31 93 THR A CA 1
ATOM 653 C C . THR A 1 93 ? 3.846 -1.182 -21.386 1.00 91.31 93 THR A C 1
ATOM 655 O O . THR A 1 93 ? 2.892 -1.468 -22.109 1.00 91.31 93 THR A O 1
ATOM 658 N N . ARG A 1 94 ? 4.063 0.048 -20.923 1.00 84.75 94 ARG A N 1
ATOM 659 C CA . ARG A 1 94 ? 3.306 1.239 -21.337 1.00 84.75 94 ARG A CA 1
ATOM 660 C C . ARG A 1 94 ? 4.251 2.412 -21.578 1.00 84.75 94 ARG A C 1
ATOM 662 O O . ARG A 1 94 ? 5.377 2.407 -21.083 1.00 84.75 94 ARG A O 1
ATOM 669 N N . ASP A 1 95 ? 3.809 3.423 -22.311 1.00 80.81 95 ASP A N 1
ATOM 670 C CA . ASP A 1 95 ? 4.584 4.658 -22.441 1.00 80.81 95 ASP A CA 1
ATOM 671 C C . ASP A 1 95 ? 4.551 5.444 -21.113 1.00 80.81 95 ASP A C 1
ATOM 673 O O . ASP A 1 95 ? 3.526 5.494 -20.430 1.00 80.81 95 ASP A O 1
ATOM 677 N N . ALA A 1 96 ? 5.688 6.020 -20.710 1.00 68.81 96 ALA A N 1
ATOM 678 C CA . ALA A 1 96 ? 5.772 6.854 -19.515 1.00 68.81 96 ALA A CA 1
ATOM 679 C C . ALA A 1 96 ? 4.941 8.137 -19.695 1.00 68.81 96 ALA A C 1
ATOM 681 O O . ALA A 1 96 ? 5.008 8.747 -20.770 1.00 68.81 96 ALA A O 1
ATOM 682 N N . PRO A 1 97 ? 4.230 8.605 -18.650 1.00 64.81 97 PRO A N 1
ATOM 683 C CA . PRO A 1 97 ? 3.640 9.940 -18.647 1.00 64.81 97 PRO A CA 1
ATOM 684 C C . PRO A 1 97 ? 4.731 10.980 -18.921 1.00 64.81 97 PRO A C 1
ATOM 686 O O . PRO A 1 97 ? 5.820 10.889 -18.354 1.00 64.81 97 PRO A O 1
ATOM 689 N N . GLN A 1 98 ? 4.468 11.947 -19.799 1.00 59.56 98 GLN A N 1
ATOM 690 C CA . GLN A 1 98 ? 5.433 12.986 -20.162 1.00 59.56 98 GLN A CA 1
ATOM 691 C C . GLN A 1 98 ? 5.123 14.250 -19.340 1.00 59.56 98 GLN A C 1
ATOM 693 O O . GLN A 1 98 ? 4.155 14.940 -19.661 1.00 59.56 98 GLN A O 1
ATOM 698 N N . PRO A 1 99 ? 5.888 14.580 -18.279 1.00 49.44 99 PRO A N 1
ATOM 699 C CA . PRO A 1 99 ? 5.631 15.786 -17.507 1.00 49.44 99 PRO A CA 1
ATOM 700 C C . PRO A 1 99 ? 6.142 16.987 -18.309 1.00 49.44 99 PRO A C 1
ATOM 702 O O . PRO A 1 99 ? 7.339 17.079 -18.587 1.00 49.44 99 PRO A O 1
ATOM 705 N N . GLY A 1 100 ? 5.232 17.887 -18.689 1.00 56.56 100 GLY A N 1
ATOM 706 C CA . GLY A 1 100 ? 5.553 19.183 -19.290 1.00 56.56 100 GLY A CA 1
ATOM 707 C C . GLY A 1 100 ? 6.081 19.124 -20.728 1.00 56.56 100 GLY A C 1
ATOM 708 O O . GLY A 1 100 ? 7.278 18.968 -20.956 1.00 56.56 100 GLY A O 1
ATOM 709 N N . GLY A 1 101 ? 5.184 19.364 -21.690 1.00 56.16 101 GLY A N 1
ATOM 710 C CA . GLY A 1 101 ? 5.514 19.715 -23.075 1.00 56.16 101 GLY A CA 1
ATOM 711 C C . GLY A 1 101 ? 6.163 18.607 -23.915 1.00 56.16 101 GLY A C 1
ATOM 712 O O . GLY A 1 101 ? 6.907 17.752 -23.442 1.00 56.16 101 GLY A O 1
ATOM 713 N N . ARG A 1 102 ? 5.892 18.638 -25.224 1.00 50.28 102 ARG A N 1
ATOM 714 C CA . ARG A 1 102 ? 6.468 17.728 -26.226 1.00 50.28 102 ARG A CA 1
ATOM 715 C C . ARG A 1 102 ? 8.003 17.825 -26.242 1.00 50.28 102 ARG A C 1
ATOM 717 O O . ARG A 1 102 ? 8.568 18.603 -27.009 1.00 50.28 102 ARG A O 1
ATOM 724 N N . LYS A 1 103 ? 8.703 17.008 -25.451 1.00 59.16 103 LYS A N 1
ATOM 725 C CA . LYS A 1 103 ? 10.134 16.748 -25.679 1.00 59.16 103 LYS A CA 1
ATOM 726 C C . LYS A 1 103 ? 10.268 15.900 -26.950 1.00 59.16 103 LYS A C 1
ATOM 728 O O . LYS A 1 103 ? 9.520 14.940 -27.131 1.00 59.16 103 LYS A O 1
ATOM 733 N N . ARG A 1 104 ? 11.205 16.250 -27.843 1.00 62.53 104 ARG A N 1
ATOM 734 C CA . ARG A 1 104 ? 11.538 15.436 -29.033 1.00 62.53 104 ARG A CA 1
ATOM 735 C C . ARG A 1 104 ? 12.034 14.056 -28.584 1.00 62.53 104 ARG A C 1
ATOM 737 O O . ARG A 1 104 ? 12.988 13.977 -27.820 1.00 62.53 104 ARG A O 1
ATOM 744 N N . GLY A 1 105 ? 11.415 12.993 -29.097 1.00 65.81 105 GLY A N 1
ATOM 745 C CA . GLY A 1 105 ? 11.793 11.597 -28.845 1.00 65.81 105 GLY A CA 1
ATOM 746 C C . GLY A 1 105 ? 10.593 10.717 -28.486 1.00 65.81 105 GLY A C 1
ATOM 747 O O . GLY A 1 105 ? 9.555 11.218 -28.062 1.00 65.81 105 GLY A O 1
ATOM 748 N N . ARG A 1 106 ? 10.722 9.395 -28.670 1.00 67.19 106 ARG A N 1
ATOM 749 C CA . ARG A 1 106 ? 9.735 8.423 -28.174 1.00 67.19 106 ARG A CA 1
ATOM 750 C C . ARG A 1 106 ? 9.769 8.446 -26.634 1.00 67.19 106 ARG A C 1
ATOM 752 O O . ARG A 1 106 ? 10.873 8.372 -26.090 1.00 67.19 106 ARG A O 1
ATOM 759 N N . PRO A 1 107 ? 8.619 8.536 -25.938 1.00 64.94 107 PRO A N 1
ATOM 760 C CA . PRO A 1 107 ? 8.567 8.450 -24.481 1.00 64.94 107 PRO A CA 1
ATOM 761 C C . PRO A 1 107 ? 9.303 7.212 -23.961 1.00 64.94 107 PRO A C 1
ATOM 763 O O . PRO A 1 107 ? 9.332 6.168 -24.620 1.00 64.94 107 PRO A O 1
ATOM 766 N N . ALA A 1 108 ? 9.910 7.321 -22.778 1.00 74.50 108 ALA A N 1
ATOM 767 C CA . ALA A 1 108 ? 10.512 6.161 -22.132 1.00 74.50 108 ALA A CA 1
ATOM 768 C C . ALA A 1 108 ? 9.429 5.102 -21.878 1.00 74.50 108 ALA A C 1
ATOM 770 O O . ALA A 1 108 ? 8.317 5.436 -21.482 1.00 74.50 108 ALA A O 1
ATOM 771 N N . ARG A 1 109 ? 9.740 3.821 -22.096 1.00 86.25 109 ARG A N 1
ATOM 772 C CA . ARG A 1 109 ? 8.822 2.732 -21.738 1.00 86.25 109 ARG A CA 1
ATOM 773 C C . ARG A 1 109 ? 8.886 2.483 -20.233 1.00 86.25 109 ARG A C 1
ATOM 775 O O . ARG A 1 109 ? 9.979 2.314 -19.686 1.00 86.25 109 ARG A O 1
ATOM 782 N N . GLN A 1 110 ? 7.724 2.441 -19.593 1.00 90.25 110 GLN A N 1
ATOM 783 C CA . GLN A 1 110 ? 7.541 1.885 -18.258 1.00 90.25 110 GLN A CA 1
ATOM 784 C C . GLN A 1 110 ? 7.191 0.403 -18.363 1.00 90.25 110 GLN A C 1
ATOM 786 O O . GLN A 1 110 ? 6.445 -0.012 -19.251 1.00 90.25 110 GLN A O 1
ATOM 791 N N . PHE A 1 111 ? 7.718 -0.366 -17.426 1.00 91.38 111 PHE A N 1
ATOM 792 C CA . PHE A 1 111 ? 7.447 -1.773 -17.204 1.00 91.38 111 PHE A CA 1
ATOM 793 C C . PHE A 1 111 ? 6.616 -1.894 -15.931 1.00 91.38 111 PHE A C 1
ATOM 795 O O . PHE A 1 111 ? 6.840 -1.151 -14.978 1.00 91.38 111 PHE A O 1
ATOM 802 N N . LEU A 1 112 ? 5.641 -2.795 -15.929 1.00 89.44 112 LEU A N 1
ATOM 803 C CA . LEU A 1 112 ? 4.742 -3.033 -14.804 1.00 89.44 112 LEU A CA 1
ATOM 804 C C . LEU A 1 112 ? 4.368 -4.510 -14.746 1.00 89.44 112 LEU A C 1
ATOM 806 O O . LEU A 1 112 ? 4.276 -5.160 -15.787 1.00 89.44 112 LEU A O 1
ATOM 810 N N . LEU A 1 113 ? 4.120 -5.037 -13.549 1.00 88.50 113 LEU A N 1
ATOM 811 C CA . LEU A 1 113 ? 3.621 -6.403 -13.422 1.00 88.50 113 LEU A CA 1
ATOM 812 C C . LEU A 1 113 ? 2.219 -6.527 -14.022 1.00 88.50 113 LEU A C 1
ATOM 814 O O . LEU A 1 113 ? 1.354 -5.661 -13.845 1.00 88.50 113 LEU A O 1
ATOM 818 N N . THR A 1 114 ? 1.983 -7.637 -14.711 1.00 85.94 114 THR A N 1
ATOM 819 C CA . THR A 1 114 ? 0.631 -8.075 -15.063 1.00 85.94 114 THR A CA 1
ATOM 820 C C . THR A 1 114 ? -0.077 -8.624 -13.821 1.00 85.94 114 THR A C 1
ATOM 822 O O . THR A 1 114 ? 0.535 -8.814 -12.768 1.00 85.94 114 THR A O 1
ATOM 825 N N . ALA A 1 115 ? -1.380 -8.900 -13.923 1.00 74.88 115 ALA A N 1
ATOM 826 C CA . ALA A 1 115 ? -2.112 -9.560 -12.841 1.00 74.88 115 ALA A CA 1
ATOM 827 C C . ALA A 1 115 ? -1.501 -10.934 -12.495 1.00 74.88 115 ALA A C 1
ATOM 829 O O . ALA A 1 115 ? -1.282 -11.238 -11.325 1.00 74.88 115 ALA A O 1
ATOM 830 N N . SER A 1 116 ? -1.139 -11.725 -13.511 1.00 77.44 116 SER A N 1
ATOM 831 C CA . SER A 1 116 ? -0.447 -13.007 -13.332 1.00 77.44 116 SER A CA 1
ATOM 832 C C . SER A 1 116 ? 0.960 -12.833 -12.757 1.00 77.44 116 SER A C 1
ATOM 834 O O . SER A 1 116 ? 1.371 -13.627 -11.911 1.00 77.44 116 SER A O 1
ATOM 836 N N . GLY A 1 117 ? 1.681 -11.783 -13.162 1.00 84.12 117 GLY A N 1
ATOM 837 C CA . GLY A 1 117 ? 2.998 -11.463 -12.621 1.00 84.12 117 GLY A CA 1
ATOM 838 C C . GLY A 1 117 ? 2.966 -11.113 -11.136 1.00 84.12 117 GLY A C 1
ATOM 839 O O . GLY A 1 117 ? 3.779 -11.641 -10.381 1.00 84.12 117 GLY A O 1
ATOM 840 N N . ARG A 1 118 ? 1.984 -10.312 -10.699 1.00 77.56 118 ARG A N 1
ATOM 841 C CA . ARG A 1 118 ? 1.753 -10.029 -9.270 1.00 77.56 118 ARG A CA 1
ATOM 842 C C . ARG A 1 118 ? 1.431 -11.298 -8.485 1.00 77.56 118 ARG A C 1
ATOM 844 O O . ARG A 1 118 ? 2.064 -11.553 -7.468 1.00 77.56 118 ARG A O 1
ATOM 851 N N . ALA A 1 119 ? 0.521 -12.129 -8.996 1.00 73.06 119 ALA A N 1
ATOM 852 C CA . ALA A 1 119 ? 0.158 -13.385 -8.342 1.00 73.06 119 ALA A CA 1
ATOM 853 C C . ALA A 1 119 ? 1.348 -14.350 -8.221 1.00 73.06 119 ALA A C 1
ATOM 855 O O . ALA A 1 119 ? 1.480 -15.036 -7.217 1.00 73.06 119 ALA A O 1
ATOM 856 N N . ARG A 1 120 ? 2.235 -14.416 -9.225 1.00 74.19 120 ARG A N 1
ATOM 857 C CA . ARG A 1 120 ? 3.466 -15.222 -9.154 1.00 74.19 120 ARG A CA 1
ATOM 858 C C . ARG A 1 120 ? 4.449 -14.661 -8.125 1.00 74.19 120 ARG A C 1
ATOM 860 O O . ARG A 1 120 ? 5.022 -15.448 -7.380 1.00 74.19 120 ARG A O 1
ATOM 867 N N . ALA A 1 121 ? 4.643 -13.343 -8.105 1.00 72.69 121 ALA A N 1
ATOM 868 C CA . ALA A 1 121 ? 5.575 -12.677 -7.198 1.00 72.69 121 ALA A CA 1
ATOM 869 C C . ALA A 1 121 ? 5.176 -12.856 -5.723 1.00 72.69 121 ALA A C 1
ATOM 871 O O . ALA A 1 121 ? 6.033 -13.129 -4.893 1.00 72.69 121 ALA A O 1
ATOM 872 N N . GLY A 1 122 ? 3.876 -12.787 -5.417 1.00 63.16 122 GLY A N 1
ATOM 873 C CA . GLY A 1 122 ? 3.362 -12.937 -4.052 1.00 63.16 122 GLY A CA 1
ATOM 874 C C . GLY A 1 122 ? 3.340 -14.374 -3.512 1.00 63.16 122 GLY A C 1
ATOM 875 O O . GLY A 1 122 ? 3.078 -14.561 -2.329 1.00 63.16 122 GLY A O 1
ATOM 876 N N . ARG A 1 123 ? 3.619 -15.410 -4.325 1.00 60.66 123 ARG A N 1
ATOM 877 C CA . ARG A 1 123 ? 3.547 -16.825 -3.883 1.00 60.66 123 ARG A CA 1
ATOM 878 C C . ARG A 1 123 ? 4.501 -17.169 -2.738 1.00 60.66 123 ARG A C 1
ATOM 880 O O . ARG A 1 123 ? 4.191 -18.072 -1.969 1.00 60.66 123 ARG A O 1
ATOM 887 N N . GLU A 1 124 ? 5.635 -16.480 -2.618 1.00 58.47 124 GLU A N 1
ATOM 888 C CA . GLU A 1 124 ? 6.559 -16.670 -1.489 1.00 58.47 124 GLU A CA 1
ATOM 889 C C . GLU A 1 124 ? 6.005 -16.077 -0.177 1.00 58.47 124 GLU A C 1
ATOM 891 O O . GLU A 1 124 ? 6.356 -16.549 0.902 1.00 58.47 124 GLU A O 1
ATOM 896 N N . GLU A 1 125 ? 5.076 -15.116 -0.248 1.00 58.00 125 GLU A N 1
ATOM 897 C CA . GLU A 1 125 ? 4.452 -14.468 0.917 1.00 58.00 125 GLU A CA 1
ATOM 898 C C . GLU A 1 125 ? 3.208 -15.202 1.446 1.00 58.00 125 GLU A C 1
ATOM 900 O O . GLU A 1 125 ? 2.787 -14.948 2.577 1.00 58.00 125 GLU A O 1
ATOM 905 N N . HIS A 1 126 ? 2.633 -16.149 0.690 1.00 60.94 126 HIS A N 1
ATOM 906 C CA . HIS A 1 126 ? 1.361 -16.800 1.053 1.00 60.94 126 HIS A CA 1
ATOM 907 C C . HIS A 1 126 ? 1.408 -17.504 2.422 1.00 60.94 126 HIS A C 1
ATOM 909 O O . HIS A 1 126 ? 0.450 -17.421 3.187 1.00 60.94 126 HIS A O 1
ATOM 915 N N . GLY A 1 127 ? 2.535 -18.128 2.787 1.00 70.50 127 GLY A N 1
ATOM 916 C CA . GLY A 1 127 ? 2.680 -18.767 4.103 1.00 70.50 127 GLY A CA 1
ATOM 917 C C . GLY A 1 127 ? 2.639 -17.769 5.270 1.00 70.50 127 GLY A C 1
ATOM 918 O O . GLY A 1 127 ? 2.082 -18.063 6.328 1.00 70.50 127 GLY A O 1
ATOM 919 N N . SER A 1 128 ? 3.175 -16.563 5.069 1.00 75.88 128 SER A N 1
ATOM 920 C CA . SER A 1 128 ? 3.121 -15.483 6.061 1.00 75.88 128 SER A CA 1
ATOM 921 C C . SER A 1 128 ? 1.705 -14.918 6.195 1.00 75.88 128 SER A C 1
ATOM 923 O O . SER A 1 128 ? 1.266 -14.618 7.308 1.00 75.88 128 SER A O 1
ATOM 925 N N . ALA A 1 129 ? 0.970 -14.815 5.083 1.00 83.06 129 ALA A N 1
ATOM 926 C CA . ALA A 1 129 ? -0.418 -14.363 5.077 1.00 83.06 129 ALA A CA 1
ATOM 927 C C . ALA A 1 129 ? -1.351 -15.350 5.801 1.00 83.06 129 ALA A C 1
ATOM 929 O O . ALA A 1 129 ? -2.145 -14.929 6.644 1.00 83.06 129 ALA A O 1
ATOM 930 N N . GLU A 1 130 ? -1.216 -16.657 5.553 1.00 87.19 130 GLU A N 1
ATOM 931 C CA . GLU A 1 130 ? -1.997 -17.692 6.250 1.00 87.19 130 GLU A CA 1
ATOM 932 C C . GLU A 1 130 ? -1.776 -17.654 7.770 1.00 87.19 130 GLU A C 1
ATOM 934 O O . GLU A 1 130 ? -2.737 -17.696 8.546 1.00 87.19 130 GLU A O 1
ATOM 939 N N . LEU A 1 131 ? -0.518 -17.511 8.205 1.00 92.75 131 LEU A N 1
ATOM 940 C CA . LEU A 1 131 ? -0.185 -17.377 9.622 1.00 92.75 131 LEU A CA 1
ATOM 941 C C . LEU A 1 131 ? -0.799 -16.110 10.236 1.00 92.75 131 LEU A C 1
ATOM 943 O O . LEU A 1 131 ? -1.356 -16.170 11.334 1.00 92.75 131 LEU A O 1
ATOM 947 N N . ALA A 1 132 ? -0.727 -14.975 9.537 1.00 94.06 132 ALA A N 1
ATOM 948 C CA . ALA A 1 132 ? -1.310 -13.718 10.000 1.00 94.06 132 ALA A CA 1
ATOM 949 C C . ALA A 1 132 ? -2.840 -13.803 10.122 1.00 94.06 132 ALA A C 1
ATOM 951 O O . ALA A 1 132 ? -3.400 -13.369 11.131 1.00 94.06 132 ALA A O 1
ATOM 952 N N . VAL A 1 133 ? -3.515 -14.420 9.146 1.00 95.62 133 VAL A N 1
ATOM 953 C CA . VAL A 1 133 ? -4.963 -14.672 9.198 1.00 95.62 133 VAL A CA 1
ATOM 954 C C . VAL A 1 133 ? -5.311 -15.549 10.399 1.00 95.62 133 VAL A C 1
ATOM 956 O O . VAL A 1 133 ? -6.210 -15.202 11.167 1.00 95.62 133 VAL A O 1
ATOM 959 N N . ALA A 1 134 ? -4.587 -16.651 10.613 1.00 96.62 134 ALA A N 1
ATOM 960 C CA . ALA A 1 134 ? -4.815 -17.528 11.761 1.00 96.62 134 ALA A CA 1
ATOM 961 C C . ALA A 1 134 ? -4.624 -16.789 13.100 1.00 96.62 134 ALA A C 1
ATOM 963 O O . ALA A 1 134 ? -5.443 -16.934 14.011 1.00 96.62 134 ALA A O 1
ATOM 964 N N . ALA A 1 135 ? -3.588 -15.954 13.206 1.00 97.56 135 ALA A N 1
ATOM 965 C CA . ALA A 1 135 ? -3.318 -15.157 14.398 1.00 97.56 135 ALA A CA 1
ATOM 966 C C . ALA A 1 135 ? -4.423 -14.124 14.675 1.00 97.56 135 ALA A C 1
ATOM 968 O O . ALA A 1 135 ? -4.892 -14.023 15.810 1.00 97.56 135 ALA A O 1
ATOM 969 N N . LEU A 1 136 ? -4.884 -13.396 13.654 1.00 97.69 136 LEU A N 1
ATOM 970 C CA . LEU A 1 136 ? -5.957 -12.408 13.804 1.00 97.69 136 LEU A CA 1
ATOM 971 C C . LEU A 1 136 ? -7.312 -13.051 14.106 1.00 97.69 136 LEU A C 1
ATOM 973 O O . LEU A 1 136 ? -8.063 -12.516 14.923 1.00 97.69 136 LEU A O 1
ATOM 977 N N . ARG A 1 137 ? -7.608 -14.228 13.534 1.00 97.75 137 ARG A N 1
ATOM 978 C CA . ARG A 1 137 ? -8.803 -15.006 13.912 1.00 97.75 137 ARG A CA 1
ATOM 979 C C . ARG A 1 137 ? -8.739 -15.373 15.387 1.00 97.75 137 ARG A C 1
ATOM 981 O O . ARG A 1 137 ? -9.691 -15.122 16.123 1.00 97.75 137 ARG A O 1
ATOM 988 N N . ARG A 1 138 ? -7.585 -15.870 15.845 1.00 98.25 138 ARG A N 1
ATOM 989 C CA . ARG A 1 138 ? -7.394 -16.221 17.252 1.00 98.25 138 ARG A CA 1
ATOM 990 C C . ARG A 1 138 ? -7.510 -15.012 18.183 1.00 98.25 138 ARG A C 1
ATOM 992 O O . ARG A 1 138 ? -8.064 -15.146 19.272 1.00 98.25 138 ARG A O 1
ATOM 999 N N . LEU A 1 139 ? -7.012 -13.849 17.764 1.00 98.12 139 LEU A N 1
ATOM 1000 C CA . LEU A 1 139 ? -7.168 -12.594 18.501 1.00 98.12 139 LEU A CA 1
ATOM 1001 C C . LEU A 1 139 ? -8.647 -12.215 18.639 1.00 98.12 139 LEU A C 1
ATOM 1003 O O . LEU A 1 139 ? -9.094 -11.931 19.749 1.00 98.12 139 LEU A O 1
ATOM 1007 N N . GLY A 1 140 ? -9.408 -12.274 17.543 1.00 97.75 140 GLY A N 1
ATOM 1008 C CA . GLY A 1 140 ? -10.847 -12.008 17.553 1.00 97.75 140 GLY A CA 1
ATOM 1009 C C . GLY A 1 140 ? -11.624 -12.971 18.454 1.00 97.75 140 GLY A C 1
ATOM 1010 O O . GLY A 1 140 ? -12.462 -12.536 19.238 1.00 97.75 140 GLY A O 1
ATOM 1011 N N . GLU A 1 141 ? -11.302 -14.266 18.421 1.00 97.94 141 GLU A N 1
ATOM 1012 C CA . GLU A 1 141 ? -11.909 -15.269 19.310 1.00 97.94 141 GLU A CA 1
ATOM 1013 C C . GLU A 1 141 ? -11.599 -15.025 20.793 1.00 97.94 141 GLU A C 1
ATOM 1015 O O . GLU A 1 141 ? -12.448 -15.253 21.652 1.00 97.94 141 GLU A O 1
ATOM 1020 N N . ALA A 1 142 ? -10.366 -14.618 21.107 1.00 98.06 142 ALA A N 1
ATOM 1021 C CA . ALA A 1 142 ? -9.898 -14.496 22.484 1.00 98.06 142 ALA A CA 1
ATOM 1022 C C . ALA A 1 142 ? -10.261 -13.152 23.135 1.00 98.06 142 ALA A C 1
ATOM 1024 O O . ALA A 1 142 ? -10.493 -13.110 24.342 1.00 98.06 142 ALA A O 1
ATOM 1025 N N . ALA A 1 143 ? -10.271 -12.066 22.358 1.00 97.44 143 ALA A N 1
ATOM 1026 C CA . ALA A 1 143 ? -10.371 -10.694 22.861 1.00 97.44 143 ALA A CA 1
ATOM 1027 C C . ALA A 1 143 ? -11.439 -9.839 22.150 1.00 97.44 143 ALA A C 1
ATOM 1029 O O . ALA A 1 143 ? -11.605 -8.668 22.485 1.00 97.44 143 ALA A O 1
ATOM 1030 N N . GLY A 1 144 ? -12.186 -10.415 21.204 1.00 97.19 144 GLY A N 1
ATOM 1031 C CA . GLY A 1 144 ? -13.252 -9.737 20.470 1.00 97.19 144 GLY A CA 1
ATOM 1032 C C . GLY A 1 144 ? -12.762 -8.899 19.287 1.00 97.19 144 GLY A C 1
ATOM 1033 O O . GLY A 1 144 ? -11.568 -8.695 19.065 1.00 97.19 144 GLY A O 1
ATOM 1034 N N . GLU A 1 145 ? -13.714 -8.387 18.508 1.00 95.75 145 GLU A N 1
ATOM 1035 C CA . GLU A 1 145 ? -13.423 -7.610 17.296 1.00 95.75 145 GLU A CA 1
ATOM 1036 C C . GLU A 1 145 ? -12.742 -6.264 17.575 1.00 95.75 145 GLU A C 1
ATOM 1038 O O . GLU A 1 145 ? -11.959 -5.793 16.752 1.00 95.75 145 GLU A O 1
ATOM 1043 N N . ASP A 1 146 ? -12.996 -5.649 18.734 1.00 97.25 146 ASP A N 1
ATOM 1044 C CA . ASP A 1 146 ? -12.337 -4.396 19.119 1.00 97.25 146 ASP A CA 1
ATOM 1045 C C . ASP A 1 146 ? -10.820 -4.560 19.238 1.00 97.25 146 ASP A C 1
ATOM 1047 O O . ASP A 1 146 ? -10.077 -3.653 18.870 1.00 97.25 146 ASP A O 1
ATOM 1051 N N . ALA A 1 147 ? -10.343 -5.732 19.670 1.00 98.06 147 ALA A N 1
ATOM 1052 C CA . ALA A 1 147 ? -8.914 -6.021 19.712 1.00 98.06 147 ALA A CA 1
ATOM 1053 C C . ALA A 1 147 ? -8.307 -6.096 18.300 1.00 98.06 147 ALA A C 1
ATOM 1055 O O . ALA A 1 147 ? -7.191 -5.627 18.079 1.00 98.06 147 ALA A O 1
ATOM 1056 N N . VAL A 1 148 ? -9.055 -6.626 17.326 1.00 98.19 148 VAL A N 1
ATOM 1057 C CA . VAL A 1 148 ? -8.642 -6.652 15.913 1.00 98.19 148 VAL A CA 1
ATOM 1058 C C . VAL A 1 148 ? -8.616 -5.236 15.332 1.00 98.19 148 VAL A C 1
ATOM 1060 O O . VAL A 1 148 ? -7.657 -4.880 14.645 1.00 98.19 148 VAL A O 1
ATOM 1063 N N . ARG A 1 149 ? -9.618 -4.400 15.644 1.00 98.19 149 ARG A N 1
ATOM 1064 C CA . ARG A 1 149 ? -9.643 -2.979 15.250 1.00 98.19 149 ARG A CA 1
ATOM 1065 C C . ARG A 1 149 ? -8.481 -2.193 15.863 1.00 98.19 149 ARG A C 1
ATOM 1067 O O . ARG A 1 149 ? -7.821 -1.435 15.155 1.00 98.19 149 ARG A O 1
ATOM 1074 N N . ALA A 1 150 ? -8.184 -2.411 17.144 1.00 98.31 150 ALA A N 1
ATOM 1075 C CA . ALA A 1 150 ? -7.049 -1.787 17.821 1.00 98.31 150 ALA A CA 1
ATOM 1076 C C . ALA A 1 150 ? -5.716 -2.192 17.173 1.00 98.31 150 ALA A C 1
ATOM 1078 O O . ALA A 1 150 ? -4.921 -1.325 16.818 1.00 98.31 150 ALA A O 1
ATOM 1079 N N . PHE A 1 151 ? -5.520 -3.489 16.909 1.00 98.44 151 PHE A N 1
ATOM 1080 C CA . PHE A 1 151 ? -4.350 -3.979 16.180 1.00 98.44 151 PHE A CA 1
ATOM 1081 C C . PHE A 1 151 ? -4.220 -3.330 14.793 1.00 98.44 151 PHE A C 1
ATOM 1083 O O . PHE A 1 151 ? -3.134 -2.896 14.406 1.00 98.44 151 PHE A O 1
ATOM 1090 N N . ALA A 1 152 ? -5.322 -3.246 14.041 1.00 98.31 152 ALA A N 1
ATOM 1091 C CA . ALA A 1 152 ? -5.337 -2.628 12.720 1.00 98.31 152 ALA A CA 1
ATOM 1092 C C . ALA A 1 152 ? -4.915 -1.152 12.773 1.00 98.31 152 ALA A C 1
ATOM 1094 O O . ALA A 1 152 ? -4.121 -0.704 11.940 1.00 98.31 152 ALA A O 1
ATOM 1095 N N . ARG A 1 153 ? -5.389 -0.416 13.783 1.00 98.12 153 ARG A N 1
ATOM 1096 C CA . ARG A 1 153 ? -5.019 0.983 14.012 1.00 98.12 153 ARG A CA 1
ATOM 1097 C C . ARG A 1 153 ? -3.551 1.141 14.386 1.00 98.12 153 ARG A C 1
ATOM 1099 O O . ARG A 1 153 ? -2.867 1.959 13.774 1.00 98.12 153 ARG A O 1
ATOM 1106 N N . ASP A 1 154 ? -3.048 0.342 15.322 1.00 98.25 154 ASP A N 1
ATOM 1107 C CA . ASP A 1 154 ? -1.636 0.374 15.724 1.00 98.25 154 ASP A CA 1
ATOM 1108 C C . ASP A 1 154 ? -0.717 0.069 14.538 1.00 98.25 154 ASP A C 1
ATOM 1110 O O . ASP A 1 154 ? 0.287 0.754 14.321 1.00 98.25 154 ASP A O 1
ATOM 1114 N N . ARG A 1 155 ? -1.106 -0.900 13.703 1.00 96.44 155 ARG A N 1
ATOM 1115 C CA . ARG A 1 155 ? -0.406 -1.206 12.456 1.00 96.44 155 ARG A CA 1
ATOM 1116 C C . ARG A 1 155 ? -0.379 -0.008 11.504 1.00 96.44 155 ARG A C 1
ATOM 1118 O O . ARG A 1 155 ? 0.683 0.314 10.970 1.00 96.44 155 ARG A O 1
ATOM 1125 N N . ALA A 1 156 ? -1.530 0.612 11.251 1.00 96.56 156 ALA A N 1
ATOM 1126 C CA . ALA A 1 156 ? -1.633 1.744 10.334 1.00 96.56 156 ALA A CA 1
ATOM 1127 C C . ALA A 1 156 ? -0.815 2.950 10.827 1.00 96.56 156 ALA A C 1
ATOM 1129 O O . ALA A 1 156 ? -0.166 3.619 10.026 1.00 96.56 156 ALA A O 1
ATOM 1130 N N . LEU A 1 157 ? -0.782 3.188 12.142 1.00 97.00 157 LEU A N 1
ATOM 1131 C CA . LEU A 1 157 ? 0.055 4.220 12.755 1.00 97.00 157 LEU A CA 1
ATOM 1132 C C . LEU A 1 157 ? 1.547 3.920 12.610 1.00 97.00 157 LEU A C 1
ATOM 1134 O O . LEU A 1 157 ? 2.300 4.813 12.227 1.00 97.00 157 LEU A O 1
ATOM 1138 N N . ALA A 1 158 ? 1.969 2.681 12.872 1.00 95.44 158 ALA A N 1
ATOM 1139 C CA . ALA A 1 158 ? 3.365 2.274 12.720 1.00 95.44 158 ALA A CA 1
ATOM 1140 C C . ALA A 1 158 ? 3.857 2.462 11.276 1.00 95.44 158 ALA A C 1
ATOM 1142 O O . ALA A 1 158 ? 4.951 2.976 11.067 1.00 95.44 158 ALA A O 1
ATOM 1143 N N . MET A 1 159 ? 3.014 2.138 10.291 1.00 93.06 159 MET A N 1
ATOM 1144 C CA . MET A 1 159 ? 3.312 2.299 8.863 1.00 93.06 159 MET A CA 1
ATOM 1145 C C . MET A 1 159 ? 3.657 3.745 8.470 1.00 93.06 159 MET A C 1
ATOM 1147 O O . MET A 1 159 ? 4.485 3.970 7.596 1.00 93.06 159 MET A O 1
ATOM 1151 N N . VAL A 1 160 ? 3.028 4.745 9.090 1.00 94.38 160 VAL A N 1
ATOM 1152 C CA . VAL A 1 160 ? 3.284 6.164 8.773 1.00 94.38 160 VAL A CA 1
ATOM 1153 C C . VAL A 1 160 ? 4.157 6.864 9.814 1.00 94.38 160 VAL A C 1
ATOM 1155 O O . VAL A 1 160 ? 4.481 8.035 9.629 1.00 94.38 160 VAL A O 1
ATOM 1158 N N . GLY A 1 161 ? 4.514 6.184 10.907 1.00 94.50 161 GLY A N 1
ATOM 1159 C CA . GLY A 1 161 ? 5.097 6.781 12.110 1.00 94.50 161 GLY A CA 1
ATOM 1160 C C . GLY A 1 161 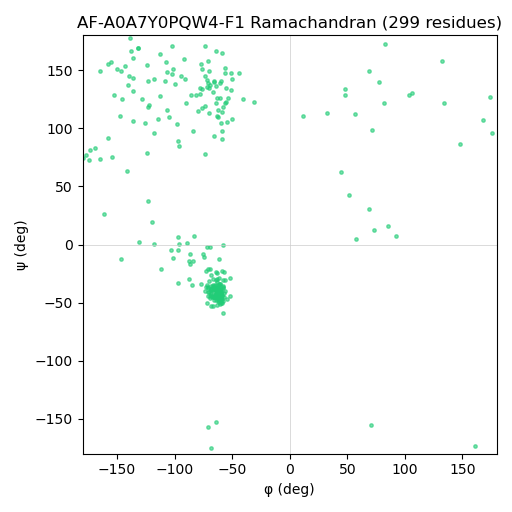? 6.390 7.543 11.837 1.00 94.50 161 GLY A C 1
ATOM 1161 O O . GLY A 1 161 ? 6.436 8.756 12.038 1.00 94.50 161 GLY A O 1
ATOM 1162 N N . GLU A 1 162 ? 7.395 6.854 11.294 1.00 93.19 162 GLU A N 1
ATOM 1163 C CA . GLU A 1 162 ? 8.713 7.430 10.969 1.00 93.19 162 GLU A CA 1
ATOM 1164 C C . GLU A 1 162 ? 8.634 8.529 9.894 1.00 93.19 162 GLU A C 1
ATOM 1166 O O . GLU A 1 162 ? 9.470 9.428 9.832 1.00 93.19 162 GLU A O 1
ATOM 1171 N N . HIS A 1 163 ? 7.591 8.502 9.060 1.00 93.75 163 HIS A N 1
ATOM 1172 C CA . HIS A 1 163 ? 7.401 9.452 7.960 1.00 93.75 163 HIS A CA 1
ATOM 1173 C C . HIS A 1 163 ? 6.473 10.616 8.323 1.00 93.75 163 HIS A C 1
ATOM 1175 O O . HIS A 1 163 ? 6.284 11.528 7.514 1.00 93.75 163 HIS A O 1
ATOM 1181 N N . ARG A 1 164 ? 5.872 10.611 9.519 1.00 95.44 164 ARG A N 1
ATOM 1182 C CA . ARG A 1 164 ? 4.780 11.525 9.885 1.00 95.44 164 ARG A CA 1
ATOM 1183 C C . ARG A 1 164 ? 5.182 12.990 9.748 1.00 95.44 164 ARG A C 1
ATOM 1185 O O . ARG A 1 164 ? 4.454 13.765 9.131 1.00 95.44 164 ARG A O 1
ATOM 1192 N N . GLU A 1 165 ? 6.335 13.367 10.291 1.00 96.56 165 GLU A N 1
ATOM 1193 C CA . GLU A 1 165 ? 6.842 14.743 10.211 1.00 96.56 165 GLU A CA 1
ATOM 1194 C C . GLU A 1 165 ? 7.116 15.160 8.764 1.00 96.56 165 GLU A C 1
ATOM 1196 O O . GLU A 1 165 ? 6.740 16.258 8.347 1.00 96.56 165 GLU A O 1
ATOM 1201 N N . HIS A 1 166 ? 7.702 14.255 7.973 1.00 96.06 166 HIS A N 1
ATOM 1202 C CA . HIS A 1 166 ? 7.955 14.495 6.559 1.00 96.06 166 HIS A CA 1
ATOM 1203 C C . HIS A 1 166 ? 6.652 14.769 5.804 1.00 96.06 166 HIS A C 1
ATOM 1205 O O . HIS A 1 166 ? 6.581 15.750 5.061 1.00 96.06 166 HIS A O 1
ATOM 1211 N N . VAL A 1 167 ? 5.618 13.951 6.021 1.00 96.50 167 VAL A N 1
ATOM 1212 C CA . VAL A 1 167 ? 4.305 14.136 5.391 1.00 96.50 167 VAL A CA 1
ATOM 1213 C C . VAL A 1 167 ? 3.679 15.462 5.819 1.00 96.50 167 VAL A C 1
ATOM 1215 O O . VAL A 1 167 ? 3.264 16.237 4.959 1.00 96.50 167 VAL A O 1
ATOM 1218 N N . LEU A 1 168 ? 3.660 15.769 7.119 1.00 96.19 168 LEU A N 1
ATOM 1219 C CA . LEU A 1 168 ? 3.035 16.984 7.660 1.00 96.19 168 LEU A CA 1
ATOM 1220 C C . LEU A 1 168 ? 3.702 18.288 7.199 1.00 96.19 168 LEU A C 1
ATOM 1222 O O . LEU A 1 168 ? 3.032 19.322 7.158 1.00 96.19 168 LEU A O 1
ATOM 1226 N N . ALA A 1 169 ? 4.978 18.234 6.812 1.00 96.12 169 ALA A N 1
ATOM 1227 C CA . ALA A 1 169 ? 5.717 19.366 6.261 1.00 96.12 169 ALA A CA 1
ATOM 1228 C C . ALA A 1 169 ? 5.293 19.770 4.830 1.00 96.12 169 ALA A C 1
ATOM 1230 O O . ALA A 1 169 ? 5.839 20.734 4.297 1.00 96.12 169 ALA A O 1
ATOM 1231 N N . GLY A 1 170 ? 4.344 19.065 4.197 1.00 93.75 170 GLY A N 1
ATOM 1232 C CA . GLY A 1 170 ? 3.721 19.515 2.947 1.00 93.75 170 GLY A CA 1
ATOM 1233 C C . GLY A 1 170 ? 2.816 20.739 3.150 1.00 93.75 170 GLY A C 1
ATOM 1234 O O . GLY A 1 170 ? 2.037 20.784 4.111 1.00 93.75 170 GLY A O 1
ATOM 1235 N N . ALA A 1 171 ? 2.908 21.713 2.240 1.00 89.50 171 ALA A N 1
ATOM 1236 C CA . ALA A 1 171 ? 2.248 23.017 2.328 1.00 89.50 171 ALA A CA 1
ATOM 1237 C C . ALA A 1 171 ? 0.723 22.951 2.148 1.00 89.50 171 ALA A C 1
ATOM 1239 O O . ALA A 1 171 ? -0.011 23.741 2.744 1.00 89.50 171 ALA A O 1
ATOM 1240 N N . ASP A 1 172 ? 0.238 21.998 1.354 1.00 90.25 172 ASP A N 1
ATOM 1241 C CA . ASP A 1 172 ? -1.183 21.754 1.129 1.00 90.25 172 ASP A CA 1
ATOM 1242 C C . ASP A 1 172 ? -1.507 20.252 1.106 1.00 90.25 172 ASP A C 1
ATOM 1244 O O . ASP A 1 172 ? -0.635 19.390 1.246 1.00 90.25 172 ASP A O 1
ATOM 1248 N N . ARG A 1 173 ? -2.794 19.919 0.952 1.00 91.00 173 ARG A N 1
ATOM 1249 C CA . ARG A 1 173 ? -3.265 18.526 0.909 1.00 91.00 173 ARG A CA 1
ATOM 1250 C C . ARG A 1 173 ? -2.669 17.726 -0.247 1.00 91.00 173 ARG A C 1
ATOM 1252 O O . ARG A 1 173 ? -2.444 16.531 -0.076 1.00 91.00 173 ARG A O 1
ATOM 1259 N N . GLY A 1 174 ? -2.420 18.361 -1.390 1.00 91.06 174 GLY A N 1
ATOM 1260 C CA . GLY A 1 174 ? -1.831 17.705 -2.550 1.00 91.06 174 GLY A CA 1
ATOM 1261 C C . GLY A 1 174 ? -0.376 17.333 -2.297 1.00 91.06 174 GLY A C 1
ATOM 1262 O O . GLY A 1 174 ? 0.019 16.184 -2.506 1.00 91.06 174 GLY A O 1
ATOM 1263 N N . GLU A 1 175 ? 0.403 18.259 -1.737 1.00 92.94 175 GLU A N 1
ATOM 1264 C CA . GLU A 1 175 ? 1.786 17.982 -1.350 1.00 92.94 175 GLU A CA 1
ATOM 1265 C C . GLU A 1 175 ? 1.858 16.921 -0.242 1.00 92.94 175 GLU A C 1
ATOM 1267 O O . GLU A 1 175 ? 2.663 15.992 -0.326 1.00 92.94 175 GLU A O 1
ATOM 1272 N N . ARG A 1 176 ? 0.980 16.991 0.765 1.00 95.94 176 ARG A N 1
ATOM 1273 C CA . ARG A 1 176 ? 0.894 15.962 1.816 1.00 95.94 176 ARG A CA 1
ATOM 1274 C C . ARG A 1 176 ? 0.538 14.591 1.246 1.00 95.94 176 ARG A C 1
ATOM 1276 O O . ARG A 1 176 ? 1.161 13.606 1.629 1.00 95.94 176 ARG A O 1
ATOM 1283 N N . ALA A 1 177 ? -0.406 14.514 0.307 1.00 95.62 177 ALA A N 1
ATOM 1284 C CA . ALA A 1 177 ? -0.750 13.265 -0.367 1.00 95.62 177 ALA A CA 1
ATOM 1285 C C . ALA A 1 177 ? 0.436 12.709 -1.174 1.00 95.62 177 ALA A C 1
ATOM 1287 O O . ALA A 1 177 ? 0.695 11.507 -1.128 1.00 95.62 177 ALA A O 1
ATOM 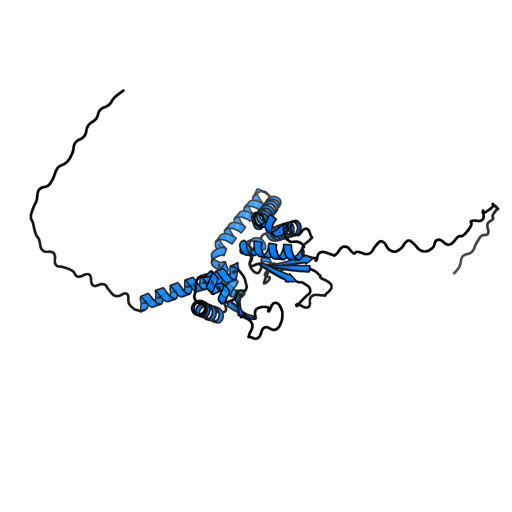1288 N N . ALA A 1 178 ? 1.192 13.568 -1.865 1.00 94.56 178 ALA A N 1
ATOM 1289 C CA . ALA A 1 178 ? 2.385 13.160 -2.609 1.00 94.56 178 ALA A CA 1
ATOM 1290 C C . ALA A 1 178 ? 3.489 12.629 -1.678 1.00 94.56 178 ALA A C 1
ATOM 1292 O O . ALA A 1 178 ? 4.091 11.590 -1.953 1.00 94.56 178 ALA A O 1
ATOM 1293 N N . ARG A 1 179 ? 3.719 13.293 -0.541 1.00 96.88 179 ARG A N 1
ATOM 1294 C CA . ARG A 1 179 ? 4.673 12.831 0.479 1.00 96.88 179 ARG A CA 1
ATOM 1295 C C . ARG A 1 179 ? 4.219 11.535 1.147 1.00 96.88 179 ARG A C 1
ATOM 1297 O O . ARG A 1 179 ? 5.039 10.647 1.357 1.00 96.88 179 ARG A O 1
ATOM 1304 N N . LEU A 1 180 ? 2.920 11.388 1.415 1.00 97.50 180 LEU A N 1
ATOM 1305 C CA . LEU A 1 180 ? 2.338 10.139 1.911 1.00 97.50 180 LEU A CA 1
ATOM 1306 C C . LEU A 1 180 ? 2.525 8.997 0.904 1.00 97.50 180 LEU A C 1
ATOM 1308 O O . LEU A 1 180 ? 2.887 7.896 1.302 1.00 97.50 180 LEU A O 1
ATOM 1312 N N . ALA A 1 181 ? 2.363 9.245 -0.399 1.00 95.88 181 ALA A N 1
ATOM 1313 C CA . ALA A 1 181 ? 2.681 8.248 -1.423 1.00 95.88 181 ALA A CA 1
ATOM 1314 C C . ALA A 1 181 ? 4.165 7.836 -1.393 1.00 95.88 181 ALA A C 1
ATOM 1316 O O . ALA A 1 181 ? 4.482 6.654 -1.531 1.00 95.88 181 ALA A O 1
ATOM 1317 N N . GLY A 1 182 ? 5.076 8.786 -1.158 1.00 93.31 182 GLY A N 1
ATOM 1318 C CA . GLY A 1 182 ? 6.495 8.496 -0.938 1.00 93.31 182 GLY A CA 1
ATOM 1319 C C . GLY A 1 182 ? 6.731 7.592 0.276 1.00 93.31 182 GLY A C 1
ATOM 1320 O O . GLY A 1 182 ? 7.396 6.566 0.148 1.00 93.31 182 GLY A O 1
ATOM 1321 N N . ALA A 1 183 ? 6.120 7.924 1.417 1.00 94.94 183 ALA A N 1
ATOM 1322 C CA . ALA A 1 183 ? 6.190 7.130 2.645 1.00 94.94 183 ALA A CA 1
ATOM 1323 C C . ALA A 1 183 ? 5.662 5.701 2.438 1.00 94.94 183 ALA A C 1
ATOM 1325 O O . ALA A 1 183 ? 6.355 4.730 2.710 1.00 94.94 183 ALA A O 1
ATOM 1326 N N . LEU A 1 184 ? 4.471 5.559 1.853 1.00 94.75 184 LEU A N 1
ATOM 1327 C CA . LEU A 1 184 ? 3.873 4.255 1.558 1.00 94.75 184 LEU A CA 1
ATOM 1328 C C . LEU A 1 184 ? 4.723 3.428 0.589 1.00 94.75 184 LEU A C 1
ATOM 1330 O O . LEU A 1 184 ? 4.804 2.211 0.720 1.00 94.75 184 LEU A O 1
ATOM 1334 N N . THR A 1 185 ? 5.378 4.073 -0.376 1.00 88.81 185 THR A N 1
ATOM 1335 C CA . THR A 1 185 ? 6.315 3.386 -1.273 1.00 88.81 185 THR A CA 1
ATOM 1336 C C . THR A 1 185 ? 7.536 2.869 -0.518 1.00 88.81 185 THR A C 1
ATOM 1338 O O . THR A 1 185 ? 7.966 1.751 -0.786 1.00 88.81 185 THR A O 1
ATOM 1341 N N . ALA A 1 186 ? 8.062 3.633 0.445 1.00 88.56 186 ALA A N 1
ATOM 1342 C CA . ALA A 1 186 ? 9.152 3.175 1.308 1.00 88.56 186 ALA A CA 1
ATOM 1343 C C . ALA A 1 186 ? 8.742 1.962 2.165 1.00 88.56 186 ALA A C 1
ATOM 1345 O O . ALA A 1 186 ? 9.555 1.069 2.381 1.00 88.56 186 ALA A O 1
ATOM 1346 N N . GLU A 1 187 ? 7.466 1.884 2.551 1.00 89.50 187 GLU A N 1
ATOM 1347 C CA . GLU A 1 187 ? 6.864 0.734 3.243 1.00 89.50 187 GLU A CA 1
ATOM 1348 C C . GLU A 1 187 ? 6.419 -0.406 2.297 1.00 89.50 187 GLU A C 1
ATOM 1350 O O . GLU A 1 187 ? 5.763 -1.357 2.724 1.00 89.50 187 GLU A O 1
ATOM 1355 N N . GLY A 1 188 ? 6.741 -0.327 0.999 1.00 86.06 188 GLY A N 1
ATOM 1356 C CA . GLY A 1 188 ? 6.498 -1.401 0.029 1.00 86.06 188 GLY A CA 1
ATOM 1357 C C . GLY A 1 188 ? 5.105 -1.425 -0.611 1.00 86.06 188 GLY A C 1
ATOM 1358 O O . GLY A 1 188 ? 4.735 -2.434 -1.207 1.00 86.06 188 GLY A O 1
ATOM 1359 N N . TYR A 1 189 ? 4.320 -0.346 -0.534 1.00 89.69 189 TYR A N 1
ATOM 1360 C CA . TYR A 1 189 ? 2.977 -0.271 -1.141 1.00 89.69 189 TYR A CA 1
ATOM 1361 C C . TYR A 1 189 ? 2.949 0.237 -2.593 1.00 89.69 189 TYR A C 1
ATOM 1363 O O . TYR A 1 189 ? 1.866 0.380 -3.171 1.00 89.69 189 TYR A O 1
ATOM 1371 N N . ALA A 1 190 ? 4.106 0.536 -3.197 1.00 87.81 190 ALA A N 1
ATOM 1372 C CA . ALA A 1 190 ? 4.202 1.061 -4.563 1.00 87.81 190 ALA A CA 1
ATOM 1373 C C . ALA A 1 190 ? 3.173 2.179 -4.835 1.00 87.81 190 ALA A C 1
ATOM 1375 O O . ALA A 1 190 ? 2.252 2.009 -5.642 1.00 87.81 190 ALA A O 1
ATOM 1376 N N . ALA A 1 191 ? 3.263 3.293 -4.108 1.00 91.25 191 ALA A N 1
ATOM 1377 C CA . ALA A 1 191 ? 2.214 4.304 -4.081 1.00 91.25 191 ALA A CA 1
ATOM 1378 C C . ALA A 1 191 ? 2.525 5.535 -4.949 1.00 91.25 191 ALA A C 1
ATOM 1380 O O . ALA A 1 191 ? 3.663 5.971 -5.095 1.00 91.25 191 ALA A O 1
ATOM 1381 N N . THR A 1 192 ? 1.483 6.127 -5.531 1.00 91.31 192 THR A N 1
ATOM 1382 C CA . THR A 1 192 ? 1.567 7.321 -6.391 1.00 91.31 192 THR A CA 1
ATOM 1383 C C . THR A 1 192 ? 0.370 8.234 -6.164 1.00 91.31 192 THR A C 1
ATOM 1385 O O . THR A 1 192 ? -0.711 7.732 -5.865 1.00 91.31 192 THR A O 1
ATOM 1388 N N . THR A 1 193 ? 0.507 9.535 -6.416 1.00 92.56 193 THR A N 1
ATOM 1389 C CA . THR A 1 193 ? -0.637 10.451 -6.538 1.00 92.56 193 THR A CA 1
ATOM 1390 C C . THR A 1 193 ? -0.980 10.762 -7.994 1.00 92.56 193 THR A C 1
ATOM 1392 O O . THR A 1 193 ? -0.115 10.739 -8.875 1.00 92.56 193 THR A O 1
ATOM 1395 N N . ARG A 1 194 ? -2.258 11.044 -8.259 1.00 84.75 194 ARG A N 1
ATOM 1396 C CA . ARG A 1 194 ? -2.745 11.623 -9.519 1.00 84.75 194 ARG A CA 1
ATOM 1397 C C . ARG A 1 194 ? -3.754 12.726 -9.223 1.00 84.75 194 ARG A C 1
ATOM 1399 O O . ARG A 1 194 ? -4.719 12.474 -8.509 1.00 84.75 194 ARG A O 1
ATOM 1406 N N . GLY A 1 195 ? -3.599 13.885 -9.856 1.00 74.69 195 GLY A N 1
ATOM 1407 C CA . GLY A 1 195 ? -4.605 14.941 -9.776 1.00 74.69 195 GLY A CA 1
ATOM 1408 C C . GLY A 1 195 ? -5.926 14.472 -10.390 1.00 74.69 195 GLY A C 1
ATOM 1409 O O . GLY A 1 195 ? -5.959 14.048 -11.546 1.00 74.69 195 GLY A O 1
ATOM 1410 N N . ALA A 1 196 ? -7.023 14.575 -9.640 1.00 57.75 196 ALA A N 1
ATOM 1411 C CA . ALA A 1 196 ? -8.353 14.116 -10.050 1.00 57.75 196 ALA A CA 1
ATOM 1412 C C . ALA A 1 196 ? -8.983 14.960 -11.182 1.00 57.75 196 ALA A C 1
ATOM 1414 O O . ALA A 1 196 ? -10.060 14.624 -11.660 1.00 57.75 196 ALA A O 1
ATOM 1415 N N . GLY A 1 197 ? -8.311 16.025 -11.642 1.00 49.47 197 GLY A N 1
ATOM 1416 C CA . GLY A 1 197 ? -8.850 16.982 -12.614 1.00 49.47 197 GLY A CA 1
ATOM 1417 C C . GLY A 1 197 ? -8.131 17.099 -13.962 1.00 49.47 197 GLY A C 1
ATOM 1418 O O . GLY A 1 197 ? -8.550 17.936 -14.755 1.00 49.47 197 GLY A O 1
ATOM 1419 N N . SER A 1 198 ? -7.057 16.348 -14.253 1.00 45.88 198 SER A N 1
ATOM 1420 C CA . SER A 1 198 ? -6.225 16.667 -15.434 1.00 45.88 198 SER A CA 1
ATOM 1421 C C . SER A 1 198 ? -6.241 15.692 -16.610 1.00 45.88 198 SER A C 1
ATOM 1423 O O . SER A 1 198 ? -5.940 16.159 -17.704 1.00 45.88 198 SER A O 1
ATOM 1425 N N . HIS A 1 199 ? -6.618 14.410 -16.491 1.00 44.41 199 HIS A N 1
ATOM 1426 C CA . HIS A 1 199 ? -6.485 13.509 -17.658 1.00 44.41 199 HIS A CA 1
ATOM 1427 C C . HIS A 1 199 ? -7.521 12.387 -17.844 1.00 44.41 199 HIS A C 1
ATOM 1429 O O . HIS A 1 199 ? -7.606 11.860 -18.953 1.00 44.41 199 HIS A O 1
ATOM 1435 N N . ASP A 1 200 ? -8.361 12.067 -16.855 1.00 44.28 200 ASP A N 1
ATOM 1436 C CA . ASP A 1 200 ? -9.069 10.775 -16.853 1.00 44.28 200 ASP A CA 1
ATOM 1437 C C . ASP A 1 200 ? -10.604 10.913 -16.790 1.00 44.28 200 ASP A C 1
ATOM 1439 O O . ASP A 1 200 ? -11.256 10.134 -16.110 1.00 44.28 200 ASP A O 1
ATOM 1443 N N . GLY A 1 201 ? -11.205 11.907 -17.460 1.00 44.53 201 GLY A N 1
ATOM 1444 C CA . GLY A 1 201 ? -12.660 11.971 -17.721 1.00 44.53 201 GLY A CA 1
ATOM 1445 C C . GLY A 1 201 ? -13.609 11.948 -16.508 1.00 44.53 201 GLY A C 1
ATOM 1446 O O . GLY A 1 201 ? -14.823 11.898 -16.700 1.00 44.53 201 GLY A O 1
ATOM 1447 N N . LEU A 1 202 ? -13.086 11.973 -15.280 1.00 46.62 202 LEU A N 1
ATOM 1448 C CA . LEU A 1 202 ? -13.863 12.072 -14.056 1.00 46.62 202 LEU A CA 1
ATOM 1449 C C . LEU A 1 202 ? -14.420 13.494 -13.969 1.00 46.62 202 LEU A C 1
ATOM 1451 O O . LEU A 1 202 ? -13.720 14.455 -14.286 1.00 46.62 202 LEU A O 1
ATOM 1455 N N . ASP A 1 203 ? -15.700 13.597 -13.613 1.00 45.44 203 ASP A N 1
ATOM 1456 C CA . ASP A 1 203 ? -16.472 14.838 -13.567 1.00 45.44 203 ASP A CA 1
ATOM 1457 C C . ASP A 1 203 ? -15.630 15.989 -12.992 1.00 45.44 203 ASP A C 1
ATOM 1459 O O . ASP A 1 203 ? -15.102 15.884 -11.883 1.00 45.44 203 ASP A O 1
ATOM 1463 N N . ALA A 1 204 ? -15.524 17.100 -13.730 1.00 47.16 204 ALA A N 1
ATOM 1464 C CA . ALA A 1 204 ? -14.745 18.294 -13.374 1.00 47.16 204 ALA A CA 1
ATOM 1465 C C . ALA A 1 204 ? -15.162 18.934 -12.026 1.00 47.16 204 ALA A C 1
ATOM 1467 O O . ALA A 1 204 ? -14.603 19.943 -11.601 1.00 47.16 204 ALA A O 1
ATOM 1468 N N . ARG A 1 205 ? -16.165 18.352 -11.362 1.00 50.03 205 ARG A N 1
ATOM 1469 C CA . ARG A 1 205 ? -16.685 18.684 -10.036 1.00 50.03 205 ARG A CA 1
ATOM 1470 C C . ARG A 1 205 ? -15.945 17.992 -8.886 1.00 50.03 205 ARG A C 1
ATOM 1472 O O . ARG A 1 205 ? -16.091 18.441 -7.751 1.00 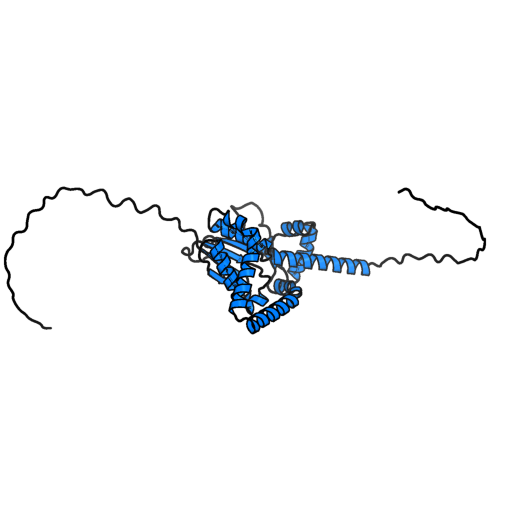50.03 205 ARG A O 1
ATOM 1479 N N . VAL A 1 206 ? -15.165 16.936 -9.137 1.00 57.62 206 VAL A N 1
ATOM 1480 C CA . VAL A 1 206 ? -14.370 16.251 -8.101 1.00 57.62 206 VAL A CA 1
ATOM 1481 C C . VAL A 1 206 ? -12.941 16.788 -8.130 1.00 57.62 206 VAL A C 1
ATOM 1483 O O . VAL A 1 206 ? -12.072 16.294 -8.843 1.00 57.62 206 VAL A O 1
ATOM 1486 N N . THR A 1 207 ? -12.701 17.853 -7.368 1.00 78.44 207 THR A N 1
ATOM 1487 C CA . THR A 1 207 ? -11.367 18.432 -7.191 1.00 78.44 207 THR A CA 1
ATOM 1488 C C . THR A 1 207 ? -10.627 17.712 -6.062 1.00 78.44 207 THR A C 1
ATOM 1490 O O . THR A 1 207 ? -11.139 17.573 -4.950 1.00 78.44 207 THR A O 1
ATOM 1493 N N . GLY A 1 208 ? -9.402 17.255 -6.323 1.00 85.25 208 GLY A N 1
ATOM 1494 C CA . GLY A 1 208 ? -8.607 16.536 -5.327 1.00 85.25 208 GLY A CA 1
ATOM 1495 C C . GLY A 1 208 ? -7.467 15.719 -5.917 1.00 85.25 208 GLY A C 1
ATOM 1496 O O . GLY A 1 208 ? -7.201 15.777 -7.116 1.00 85.25 208 GLY A O 1
ATOM 1497 N N . GLU A 1 209 ? -6.811 14.947 -5.061 1.00 90.81 209 GLU A N 1
ATOM 1498 C CA . GLU A 1 209 ? -5.793 13.965 -5.428 1.00 90.81 209 GLU A CA 1
ATOM 1499 C C . GLU A 1 209 ? -6.346 12.544 -5.293 1.00 90.81 209 GLU A C 1
ATOM 1501 O O . GLU A 1 209 ? -7.153 12.245 -4.413 1.00 90.81 209 GLU A O 1
ATOM 1506 N N . GLN A 1 210 ? -5.867 11.636 -6.134 1.00 93.88 210 GLN A N 1
ATOM 1507 C CA . GLN A 1 210 ? -6.031 10.200 -5.956 1.00 93.88 210 GLN A CA 1
ATOM 1508 C C . GLN A 1 210 ? -4.719 9.598 -5.474 1.00 93.88 210 GLN A C 1
ATOM 1510 O O . GLN A 1 210 ? -3.759 9.490 -6.238 1.00 93.88 210 GLN A O 1
ATOM 1515 N N . LEU A 1 211 ? -4.691 9.161 -4.219 1.00 95.62 211 LEU A N 1
ATOM 1516 C CA . LEU A 1 211 ? -3.625 8.327 -3.687 1.00 95.62 211 LEU A CA 1
ATOM 1517 C C . LEU A 1 211 ? -3.873 6.881 -4.131 1.00 95.62 211 LEU A C 1
ATOM 1519 O O . LEU A 1 211 ? -4.874 6.271 -3.758 1.00 95.62 211 LEU A O 1
ATOM 1523 N N . CYS A 1 212 ? -2.975 6.345 -4.950 1.00 95.06 212 CYS A N 1
ATOM 1524 C CA . CYS A 1 212 ? -3.065 4.995 -5.493 1.00 95.06 212 CYS A CA 1
ATOM 1525 C C . CYS A 1 212 ? -1.950 4.122 -4.917 1.00 95.06 212 CYS 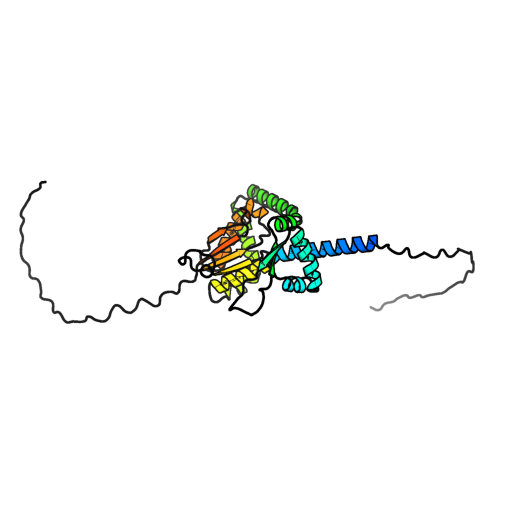A C 1
ATOM 1527 O O . CYS A 1 212 ? -0.791 4.508 -5.041 1.00 95.06 212 CYS A O 1
ATOM 1529 N N . GLN A 1 213 ? -2.277 2.953 -4.365 1.00 93.62 213 GLN A N 1
ATOM 1530 C CA . GLN A 1 213 ? -1.310 1.919 -3.967 1.00 93.62 213 GLN A CA 1
ATOM 1531 C C . GLN A 1 213 ? -1.396 0.775 -4.983 1.00 93.62 213 GLN A C 1
ATOM 1533 O O . GLN A 1 213 ? -2.443 0.134 -5.108 1.00 93.62 213 GLN A O 1
ATOM 1538 N N . HIS A 1 214 ? -0.319 0.537 -5.734 1.00 87.19 214 HIS A N 1
ATOM 1539 C CA . HIS A 1 214 ? -0.274 -0.515 -6.766 1.00 87.19 214 HIS A CA 1
ATOM 1540 C C . HIS A 1 214 ? 0.140 -1.876 -6.198 1.00 87.19 214 HIS A C 1
ATOM 1542 O O . HIS A 1 214 ? 0.060 -2.888 -6.897 1.00 87.19 214 HIS A O 1
ATOM 1548 N N . HIS A 1 215 ? 0.558 -1.896 -4.933 1.00 85.44 215 HIS A N 1
ATOM 1549 C CA . HIS A 1 215 ? 0.865 -3.089 -4.168 1.00 85.44 215 HIS A CA 1
ATOM 1550 C C . HIS A 1 215 ? 0.343 -2.940 -2.734 1.00 85.44 215 HIS A C 1
ATOM 1552 O O . HIS A 1 215 ? 0.333 -1.850 -2.168 1.00 85.44 215 HIS A O 1
ATOM 1558 N N . CYS A 1 216 ? -0.122 -4.035 -2.141 1.00 90.25 216 CYS A N 1
ATOM 1559 C CA . CYS A 1 216 ? -0.534 -4.067 -0.744 1.00 90.25 216 CYS A CA 1
ATOM 1560 C C . CYS A 1 216 ? 0.020 -5.354 -0.120 1.00 90.25 216 CYS A C 1
ATOM 1562 O O . CYS A 1 216 ? -0.536 -6.421 -0.383 1.00 90.25 216 CYS A O 1
ATOM 1564 N N . PRO A 1 217 ? 1.070 -5.266 0.721 1.00 87.00 217 PRO A N 1
ATOM 1565 C CA . PRO A 1 217 ? 1.707 -6.437 1.340 1.00 87.00 217 PRO A CA 1
ATOM 1566 C C . PRO A 1 217 ? 0.784 -7.258 2.252 1.00 87.00 217 PRO A C 1
ATOM 1568 O O . PRO A 1 217 ? 1.131 -8.347 2.689 1.00 87.00 217 PRO A O 1
ATOM 1571 N N . VAL A 1 218 ? -0.387 -6.716 2.595 1.00 91.81 218 VAL A N 1
ATOM 1572 C CA . VAL A 1 218 ? -1.377 -7.366 3.463 1.00 91.81 218 VAL A CA 1
ATOM 1573 C C . VAL A 1 218 ? -2.713 -7.587 2.756 1.00 91.81 218 VAL A C 1
ATOM 1575 O O . VAL A 1 218 ? -3.718 -7.770 3.434 1.00 91.81 218 VAL A O 1
ATOM 1578 N N . ALA A 1 219 ? -2.750 -7.563 1.417 1.00 90.69 219 ALA A N 1
ATOM 1579 C CA . ALA A 1 219 ? -3.992 -7.690 0.650 1.00 90.69 219 ALA A CA 1
ATOM 1580 C C . ALA A 1 219 ? -4.786 -8.954 1.015 1.00 90.69 219 ALA A C 1
ATOM 1582 O O . ALA A 1 219 ? -5.982 -8.858 1.285 1.00 90.69 219 ALA A O 1
ATOM 1583 N N . ASP A 1 220 ? -4.108 -10.101 1.095 1.00 89.06 220 ASP A N 1
ATOM 1584 C CA . ASP A 1 220 ? -4.732 -11.392 1.413 1.00 89.06 220 ASP A CA 1
ATOM 1585 C C . ASP A 1 220 ? -5.299 -11.415 2.839 1.00 89.06 220 ASP A C 1
ATOM 1587 O O . ASP A 1 220 ? -6.394 -11.916 3.081 1.00 89.06 220 ASP A O 1
ATOM 1591 N N . VAL A 1 221 ? -4.592 -10.800 3.793 1.00 95.12 221 VAL A N 1
ATOM 1592 C CA . VAL A 1 221 ? -5.064 -10.682 5.181 1.00 95.12 221 VAL A CA 1
ATOM 1593 C C . VAL A 1 221 ? -6.241 -9.706 5.266 1.00 95.12 221 VAL A C 1
ATOM 1595 O O . VAL A 1 221 ? -7.220 -9.964 5.960 1.00 95.12 221 VAL A O 1
ATOM 1598 N N . ALA A 1 222 ? -6.173 -8.590 4.542 1.00 96.00 222 ALA A N 1
ATOM 1599 C CA . ALA A 1 222 ? -7.200 -7.556 4.527 1.00 96.00 222 ALA A CA 1
ATOM 1600 C C . ALA A 1 222 ? -8.490 -7.985 3.808 1.00 96.00 222 ALA A C 1
ATOM 1602 O O . ALA A 1 222 ? -9.541 -7.403 4.075 1.00 96.00 222 ALA A O 1
ATOM 1603 N N . ALA A 1 223 ? -8.430 -8.995 2.934 1.00 94.00 223 ALA A N 1
ATOM 1604 C CA . ALA A 1 223 ? -9.614 -9.606 2.333 1.00 94.00 223 ALA A CA 1
ATOM 1605 C C . ALA A 1 223 ? -10.497 -10.291 3.394 1.00 94.00 223 ALA A C 1
ATOM 1607 O O . ALA A 1 223 ? -11.720 -10.197 3.338 1.00 94.00 223 ALA A O 1
ATOM 1608 N N . GLU A 1 224 ? -9.870 -10.919 4.393 1.00 95.62 224 GLU A N 1
ATOM 1609 C CA . GLU A 1 224 ? -10.542 -11.562 5.532 1.00 95.62 224 GLU A CA 1
ATOM 1610 C C . GLU A 1 224 ? -10.805 -10.583 6.689 1.00 95.62 224 GLU A C 1
ATOM 1612 O O . GLU A 1 224 ? -11.781 -10.728 7.423 1.00 95.62 224 GLU A O 1
ATOM 1617 N N . PHE A 1 225 ? -9.955 -9.560 6.842 1.00 97.50 225 PHE A N 1
ATOM 1618 C CA . PHE A 1 225 ? -10.035 -8.557 7.909 1.00 97.50 225 PHE A CA 1
ATOM 1619 C C . PHE A 1 225 ? -10.116 -7.121 7.357 1.00 97.50 225 PHE A C 1
ATOM 1621 O O . PHE A 1 225 ? -9.123 -6.383 7.406 1.00 97.50 225 PHE A O 1
ATOM 1628 N N . PRO A 1 226 ? -11.302 -6.669 6.893 1.00 96.25 226 PRO A N 1
ATOM 1629 C CA . PRO A 1 226 ? -11.496 -5.325 6.334 1.00 96.25 226 PRO A CA 1
ATOM 1630 C C . PRO A 1 226 ? -11.107 -4.171 7.268 1.00 96.25 226 PRO A C 1
ATOM 1632 O O . PRO A 1 226 ? -10.722 -3.107 6.781 1.00 96.25 226 PRO A O 1
ATOM 1635 N N . ALA A 1 227 ? -11.108 -4.404 8.587 1.00 97.50 227 ALA A N 1
ATOM 1636 C CA . ALA A 1 227 ? -10.643 -3.456 9.600 1.00 97.50 227 ALA A CA 1
ATOM 1637 C C . ALA A 1 227 ? -9.229 -2.908 9.312 1.00 97.50 227 ALA A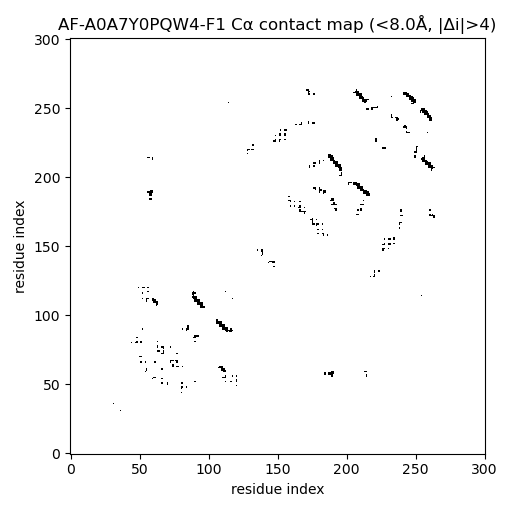 C 1
ATOM 1639 O O . ALA A 1 227 ? -8.933 -1.767 9.655 1.00 97.50 227 ALA A O 1
ATOM 1640 N N . LEU A 1 228 ? -8.364 -3.678 8.634 1.00 97.69 228 LEU A N 1
ATOM 1641 C CA . LEU A 1 228 ? -7.044 -3.210 8.190 1.00 97.69 228 LEU A CA 1
ATOM 1642 C C . LEU A 1 228 ? -7.142 -2.062 7.173 1.00 97.69 228 LEU A C 1
ATOM 1644 O O . LEU A 1 228 ? -6.413 -1.078 7.278 1.00 97.69 228 LEU A O 1
ATOM 1648 N N . CYS A 1 229 ? -8.047 -2.172 6.199 1.00 97.62 229 CYS A N 1
ATOM 1649 C CA . CYS A 1 229 ? -8.260 -1.132 5.188 1.00 97.62 229 CYS A CA 1
ATOM 1650 C C . CYS A 1 229 ? -8.950 0.108 5.776 1.00 97.62 229 CYS A C 1
ATOM 1652 O O . CYS A 1 229 ? -8.674 1.230 5.341 1.00 97.62 229 CYS A O 1
ATOM 1654 N N . GLU A 1 230 ? -9.857 -0.102 6.732 1.00 97.25 230 GLU A N 1
ATOM 1655 C CA . GLU A 1 230 ? -10.592 0.957 7.434 1.00 97.25 230 GLU A CA 1
ATOM 1656 C C . GLU A 1 230 ? -9.647 1.787 8.305 1.00 97.25 230 GLU A C 1
ATOM 1658 O O . GLU A 1 230 ? -9.543 2.996 8.105 1.00 97.25 230 GLU A O 1
ATOM 1663 N N . ALA A 1 231 ? -8.866 1.131 9.167 1.00 98.19 231 ALA A N 1
ATOM 1664 C CA . ALA A 1 231 ? -7.877 1.792 10.012 1.00 98.19 231 ALA A CA 1
ATOM 1665 C C . ALA A 1 231 ? -6.818 2.552 9.194 1.00 98.19 231 ALA A C 1
ATOM 1667 O O . ALA A 1 231 ? -6.424 3.659 9.557 1.00 98.19 231 ALA A O 1
ATOM 1668 N N . GLU A 1 232 ? -6.381 1.998 8.057 1.00 97.62 232 GLU A N 1
ATOM 1669 C CA . GLU A 1 232 ? -5.493 2.708 7.130 1.00 97.62 232 GLU A CA 1
ATOM 1670 C C . GLU A 1 232 ? -6.138 4.006 6.613 1.00 97.62 232 GLU A C 1
ATOM 1672 O O . GLU A 1 232 ? -5.502 5.062 6.616 1.00 97.62 232 GLU A O 1
ATOM 1677 N N . ALA A 1 233 ? -7.406 3.950 6.193 1.00 97.56 233 ALA A N 1
ATOM 1678 C CA . ALA A 1 233 ? -8.120 5.126 5.700 1.00 97.56 233 ALA A CA 1
ATOM 1679 C C . ALA A 1 233 ? -8.317 6.190 6.795 1.00 97.56 233 ALA A C 1
ATOM 1681 O O . ALA A 1 233 ? -8.172 7.381 6.512 1.00 97.56 233 ALA A O 1
ATOM 1682 N N . GLU A 1 234 ? -8.596 5.778 8.033 1.00 98.31 234 GLU A N 1
ATOM 1683 C CA . GLU A 1 234 ? -8.687 6.677 9.190 1.00 98.31 234 GLU A CA 1
ATOM 1684 C C . GLU A 1 234 ? -7.357 7.388 9.457 1.00 98.31 234 GLU A C 1
ATOM 1686 O O . GLU A 1 234 ? -7.317 8.617 9.536 1.00 98.31 234 GLU A O 1
ATOM 1691 N N . VAL A 1 235 ? -6.248 6.644 9.501 1.00 98.12 235 VAL A N 1
ATOM 1692 C CA . VAL A 1 235 ? -4.911 7.221 9.704 1.00 98.12 235 VAL A CA 1
ATOM 1693 C C . VAL A 1 235 ? -4.532 8.171 8.565 1.00 98.12 235 VAL A C 1
ATOM 1695 O O . VAL A 1 235 ? -3.950 9.232 8.813 1.00 98.12 235 VAL A O 1
ATOM 1698 N N . PHE A 1 236 ? -4.893 7.856 7.317 1.00 97.94 236 PHE A N 1
ATOM 1699 C CA . PHE A 1 236 ? -4.693 8.779 6.196 1.00 97.94 236 PHE A CA 1
ATOM 1700 C C . PHE A 1 236 ? -5.519 10.056 6.361 1.00 97.94 236 PHE A C 1
ATOM 1702 O O . PHE A 1 236 ? -4.994 11.146 6.129 1.00 97.94 236 PHE A O 1
ATOM 1709 N N . ALA A 1 237 ? -6.777 9.951 6.794 1.00 97.56 237 ALA A N 1
ATOM 1710 C CA . ALA A 1 237 ? -7.619 11.116 7.047 1.00 97.56 237 ALA A CA 1
ATOM 1711 C C . ALA A 1 237 ? -7.039 12.020 8.147 1.00 97.56 237 ALA A C 1
ATOM 1713 O O . ALA A 1 237 ? -6.955 13.241 7.969 1.00 97.56 237 ALA A O 1
ATOM 1714 N N . GLU A 1 238 ? -6.577 11.422 9.250 1.00 96.38 238 GLU A N 1
ATOM 1715 C CA . GLU A 1 238 ? -5.901 12.132 10.341 1.00 96.38 238 GLU A CA 1
ATOM 1716 C C . GLU A 1 238 ? -4.645 12.864 9.841 1.00 96.38 238 GLU A C 1
ATOM 1718 O O . GLU A 1 238 ? -4.440 14.041 10.145 1.00 96.38 238 GLU A O 1
ATOM 1723 N N . LEU A 1 239 ? -3.808 12.187 9.051 1.00 95.69 239 LEU A N 1
ATOM 1724 C CA . LEU A 1 239 ? -2.532 12.728 8.578 1.00 95.69 239 LEU A CA 1
ATOM 1725 C C . LEU A 1 239 ? -2.707 13.840 7.533 1.00 95.69 239 LEU A C 1
ATOM 1727 O O . LEU A 1 239 ? -1.958 14.820 7.524 1.00 95.69 239 LEU A O 1
ATOM 1731 N N . LEU A 1 240 ? -3.706 13.709 6.661 1.00 95.69 240 LEU A N 1
ATOM 1732 C CA . LEU A 1 240 ? -3.999 14.684 5.609 1.00 95.69 240 LEU A CA 1
ATOM 1733 C C . LEU A 1 240 ? -4.865 15.851 6.112 1.00 95.69 240 LEU A C 1
ATOM 1735 O O . LEU A 1 240 ? -4.951 16.883 5.441 1.00 95.69 240 LEU A O 1
ATOM 1739 N N . GLY A 1 241 ? -5.479 15.724 7.293 1.00 94.62 241 GLY A N 1
ATOM 1740 C CA . GLY A 1 241 ? -6.344 16.750 7.881 1.00 94.62 241 GLY A CA 1
ATOM 1741 C C . GLY A 1 241 ? -7.657 16.938 7.115 1.00 94.62 241 GLY A C 1
ATOM 1742 O O . GLY A 1 241 ? -8.187 18.050 7.028 1.00 94.62 241 GLY A O 1
ATOM 1743 N N . THR A 1 242 ? -8.155 15.875 6.487 1.00 94.94 242 THR A N 1
ATOM 1744 C CA . THR A 1 242 ? -9.427 15.859 5.757 1.00 94.94 242 THR A CA 1
ATOM 1745 C C . THR A 1 242 ? -9.975 14.447 5.703 1.00 94.94 242 THR A C 1
ATOM 1747 O O . THR A 1 242 ? -9.219 13.487 5.772 1.00 94.94 242 THR A O 1
ATOM 1750 N N . HIS A 1 243 ? -11.285 14.313 5.510 1.00 95.00 243 HIS A N 1
ATOM 1751 C CA . HIS A 1 243 ? -11.849 13.025 5.131 1.00 95.00 243 HIS A CA 1
ATOM 1752 C C . HIS A 1 243 ? -11.187 12.514 3.845 1.00 95.00 243 HIS A C 1
ATOM 1754 O O . HIS A 1 243 ? -10.834 13.302 2.961 1.00 95.00 243 HIS A O 1
ATOM 1760 N N . VAL A 1 244 ? -11.066 11.196 3.743 1.00 96.25 244 VAL A N 1
ATOM 1761 C CA . VAL A 1 244 ? -10.657 10.499 2.526 1.00 96.25 244 VAL A CA 1
ATOM 1762 C C . VAL A 1 244 ? -11.724 9.482 2.156 1.00 96.25 244 VAL A C 1
ATOM 1764 O O . VAL A 1 244 ? -12.453 9.000 3.021 1.00 96.25 244 VAL A O 1
ATOM 1767 N N . GLN A 1 245 ? -11.818 9.142 0.875 1.00 95.75 245 GLN A N 1
ATOM 1768 C CA . GLN A 1 245 ? -12.769 8.139 0.407 1.00 95.75 245 GLN A CA 1
ATOM 1769 C C . GLN A 1 245 ? -12.038 7.021 -0.323 1.00 95.75 245 GLN A C 1
ATOM 1771 O O . GLN A 1 245 ? -11.415 7.253 -1.358 1.00 95.75 245 GLN A O 1
ATOM 1776 N N . ARG A 1 246 ? -12.137 5.794 0.193 1.00 95.31 246 ARG A N 1
ATOM 1777 C CA . ARG A 1 246 ? -11.642 4.613 -0.515 1.00 95.31 246 ARG A CA 1
ATOM 1778 C C . ARG A 1 246 ? -12.593 4.284 -1.666 1.00 95.31 246 ARG A C 1
ATOM 1780 O O . ARG A 1 246 ? -13.772 4.032 -1.439 1.00 95.31 246 ARG A O 1
ATOM 1787 N N . LEU A 1 247 ? -12.075 4.308 -2.887 1.00 94.62 247 LEU A N 1
ATOM 1788 C CA . LEU A 1 247 ? -12.812 4.027 -4.120 1.00 94.62 247 LEU A CA 1
ATOM 1789 C C . LEU A 1 247 ? -12.626 2.581 -4.592 1.00 94.62 247 LEU A C 1
ATOM 1791 O O . LEU A 1 247 ? -13.543 2.010 -5.168 1.00 94.62 247 LEU A O 1
ATOM 1795 N N . ALA A 1 248 ? -11.447 2.007 -4.347 1.00 93.62 248 ALA A N 1
ATOM 1796 C CA . ALA A 1 248 ? -11.061 0.660 -4.765 1.00 93.62 248 ALA A CA 1
ATOM 1797 C C . ALA A 1 248 ? -10.057 0.065 -3.768 1.00 93.62 248 ALA A C 1
ATOM 1799 O O . ALA A 1 248 ? -9.288 0.821 -3.154 1.00 93.62 248 ALA A O 1
ATOM 1800 N N . THR A 1 249 ? -10.036 -1.261 -3.610 1.00 95.00 249 THR A N 1
ATOM 1801 C CA . THR A 1 249 ? -9.031 -1.974 -2.804 1.00 95.00 249 THR A CA 1
ATOM 1802 C C . THR A 1 249 ? -8.578 -3.277 -3.456 1.00 95.00 249 THR A C 1
ATOM 1804 O O . THR A 1 249 ? -9.378 -4.096 -3.901 1.00 95.00 249 THR A O 1
ATOM 1807 N N . ILE A 1 250 ? -7.267 -3.535 -3.414 1.00 90.19 250 ILE A N 1
ATOM 1808 C CA . ILE A 1 250 ? -6.686 -4.810 -3.870 1.00 90.19 250 ILE A CA 1
ATOM 1809 C C . ILE A 1 250 ? -7.288 -5.991 -3.093 1.00 90.19 250 ILE A C 1
ATOM 1811 O O . ILE A 1 250 ? -7.581 -7.024 -3.681 1.00 90.19 250 ILE A O 1
ATOM 1815 N N . ALA A 1 251 ? -7.564 -5.812 -1.796 1.00 92.19 251 ALA A N 1
ATOM 1816 C CA . ALA A 1 251 ? -8.226 -6.808 -0.950 1.00 92.19 251 ALA A CA 1
ATOM 1817 C C . ALA A 1 251 ? -9.625 -7.226 -1.452 1.00 92.19 251 ALA A C 1
ATOM 1819 O O . ALA A 1 251 ? -10.096 -8.310 -1.127 1.00 92.19 251 ALA A O 1
ATOM 1820 N N . ARG A 1 252 ? -10.296 -6.384 -2.253 1.00 91.12 252 ARG A N 1
ATOM 1821 C CA . ARG A 1 252 ? -11.579 -6.701 -2.908 1.00 91.12 252 ARG A CA 1
ATOM 1822 C C . ARG A 1 252 ? -11.419 -7.180 -4.355 1.00 91.12 252 ARG A C 1
ATOM 1824 O O . ARG A 1 252 ? -12.415 -7.387 -5.041 1.00 91.12 252 ARG A O 1
ATOM 1831 N N . GLY A 1 253 ? -10.183 -7.380 -4.808 1.00 83.25 253 GLY A N 1
ATOM 1832 C CA . GLY A 1 253 ? -9.853 -7.840 -6.155 1.00 83.25 253 GLY A CA 1
ATOM 1833 C C . GLY A 1 253 ? -9.591 -6.725 -7.169 1.00 83.25 253 GLY A C 1
ATOM 1834 O O . GLY A 1 253 ? -9.419 -7.024 -8.351 1.00 83.25 253 GLY A O 1
ATOM 1835 N N . ASP A 1 254 ? -9.535 -5.457 -6.747 1.00 86.69 254 ASP A N 1
ATOM 1836 C CA . ASP A 1 254 ? -9.200 -4.357 -7.652 1.00 86.69 254 ASP A CA 1
ATOM 1837 C C . ASP A 1 254 ? -7.720 -4.383 -8.065 1.00 86.69 254 ASP A C 1
ATOM 1839 O O . ASP A 1 254 ? -6.846 -4.917 -7.381 1.00 86.69 254 ASP A O 1
ATOM 1843 N N . ALA A 1 255 ? -7.409 -3.753 -9.199 1.00 79.81 255 ALA A N 1
ATOM 1844 C CA . ALA A 1 255 ? -6.038 -3.698 -9.710 1.00 79.81 255 ALA A CA 1
ATOM 1845 C C . ALA A 1 255 ? -5.089 -2.832 -8.855 1.00 79.81 255 ALA A C 1
ATOM 1847 O O . ALA A 1 255 ? -3.873 -2.990 -8.967 1.00 79.81 255 ALA A O 1
ATOM 1848 N N . ALA A 1 256 ? -5.637 -1.913 -8.056 1.00 86.81 256 ALA A N 1
ATOM 1849 C CA . ALA A 1 256 ? -4.923 -1.028 -7.142 1.00 86.81 256 ALA A CA 1
ATOM 1850 C C . ALA A 1 256 ? -5.880 -0.550 -6.040 1.00 86.81 256 ALA A C 1
ATOM 1852 O O . ALA A 1 256 ? -7.091 -0.471 -6.261 1.00 86.81 256 ALA A O 1
ATOM 1853 N N . CYS A 1 257 ? -5.348 -0.178 -4.873 1.00 95.19 257 CYS A N 1
ATOM 1854 C CA . CYS A 1 257 ? -6.137 0.589 -3.917 1.00 95.19 257 CYS A CA 1
ATOM 1855 C C . CYS A 1 257 ? -6.177 2.045 -4.382 1.00 95.19 257 CYS A C 1
ATOM 1857 O O . CYS A 1 257 ? -5.135 2.604 -4.728 1.00 95.19 257 CYS A O 1
ATOM 1859 N N . THR A 1 258 ? -7.348 2.675 -4.357 1.00 95.31 258 THR A N 1
ATOM 1860 C CA . THR A 1 258 ? -7.502 4.088 -4.726 1.00 95.31 258 THR A CA 1
ATOM 1861 C C . THR A 1 258 ? -8.235 4.828 -3.627 1.00 95.31 258 THR A C 1
ATOM 1863 O O . THR A 1 258 ? -9.341 4.448 -3.247 1.00 95.31 258 THR A O 1
ATOM 1866 N N . THR A 1 259 ? -7.625 5.903 -3.144 1.00 96.62 259 THR A N 1
ATOM 1867 C CA . THR A 1 259 ? -8.164 6.768 -2.100 1.00 96.62 259 THR A CA 1
ATOM 1868 C C . THR A 1 259 ? -8.252 8.192 -2.632 1.00 96.62 259 THR A C 1
ATOM 1870 O O . THR A 1 259 ? -7.242 8.780 -3.015 1.00 96.62 259 THR A O 1
ATOM 1873 N N . HIS A 1 260 ? -9.456 8.753 -2.661 1.00 95.31 260 HIS A N 1
ATOM 1874 C CA . HIS A 1 260 ? -9.677 10.149 -3.008 1.00 95.31 260 HIS A CA 1
ATOM 1875 C C . HIS A 1 260 ? -9.406 11.051 -1.802 1.00 95.31 260 HIS A C 1
ATOM 1877 O O . HIS A 1 260 ? -9.950 10.838 -0.714 1.00 95.31 260 HIS A O 1
ATOM 1883 N N . VAL A 1 261 ? -8.581 12.068 -2.029 1.00 94.56 261 VAL A N 1
ATOM 1884 C CA . VAL A 1 261 ? -8.223 13.125 -1.088 1.00 94.56 261 VAL A CA 1
ATOM 1885 C C . VAL A 1 261 ? -8.780 14.440 -1.641 1.00 94.56 261 VAL A C 1
ATOM 1887 O O . VAL A 1 261 ? -8.250 14.956 -2.625 1.00 94.56 261 VAL A O 1
ATOM 1890 N N . PRO A 1 262 ? -9.834 15.010 -1.037 1.00 91.44 262 PRO A N 1
ATOM 1891 C CA . PRO A 1 262 ? -10.439 16.248 -1.514 1.00 91.44 262 PRO A CA 1
ATOM 1892 C C . PRO A 1 262 ? -9.451 17.414 -1.534 1.00 91.44 262 PRO A C 1
ATOM 1894 O O . PRO A 1 262 ? -8.676 17.606 -0.585 1.00 91.44 262 PRO A O 1
ATOM 1897 N N . ALA A 1 263 ? -9.540 18.251 -2.569 1.00 86.38 263 ALA A N 1
ATOM 1898 C CA . ALA A 1 263 ? -8.743 19.468 -2.661 1.00 86.38 263 ALA A CA 1
ATOM 1899 C C . ALA A 1 263 ? -8.967 20.370 -1.439 1.00 86.38 263 ALA A C 1
ATOM 1901 O O . ALA A 1 263 ? -10.029 20.376 -0.805 1.00 86.38 263 ALA A O 1
ATOM 1902 N N . GLN A 1 264 ? -7.950 21.156 -1.096 1.00 79.12 264 GLN A N 1
ATOM 1903 C CA . GLN A 1 264 ? -8.122 22.217 -0.117 1.00 79.12 264 GLN A CA 1
ATOM 1904 C C . GLN A 1 264 ? -8.990 23.300 -0.760 1.00 79.12 264 GLN A C 1
ATOM 1906 O O . GLN A 1 264 ? -8.573 23.929 -1.729 1.00 79.12 264 GLN A O 1
ATOM 1911 N N . GLN A 1 265 ? -10.210 23.501 -0.259 1.00 67.50 265 GLN A N 1
ATOM 1912 C CA . GLN A 1 265 ? -11.010 24.634 -0.708 1.00 67.50 265 GLN A CA 1
ATOM 1913 C C . GLN A 1 265 ? -10.276 25.911 -0.299 1.00 67.50 265 GLN A C 1
ATOM 1915 O O . GLN A 1 265 ? -9.985 26.107 0.884 1.00 67.50 265 GLN A O 1
ATOM 1920 N N . ALA A 1 266 ? -9.948 26.764 -1.272 1.00 57.06 266 ALA A N 1
ATOM 1921 C CA . ALA A 1 266 ? -9.565 28.131 -0.968 1.00 57.06 266 ALA A CA 1
ATOM 1922 C C . ALA A 1 266 ? -10.754 28.741 -0.223 1.00 57.06 266 ALA A C 1
ATOM 1924 O O . ALA A 1 266 ? -11.848 28.831 -0.781 1.00 57.06 266 ALA A O 1
ATOM 1925 N N . ARG A 1 267 ? -10.585 29.076 1.060 1.00 47.50 267 ARG A N 1
ATOM 1926 C CA . ARG A 1 267 ? -11.606 29.856 1.762 1.00 47.50 267 ARG A CA 1
ATOM 1927 C C . ARG A 1 267 ? -11.770 31.144 0.959 1.00 47.50 267 ARG A C 1
ATOM 1929 O O . ARG A 1 267 ? -10.786 31.852 0.763 1.00 47.50 267 ARG A O 1
ATOM 1936 N N . GLY A 1 268 ? -12.969 31.369 0.427 1.00 38.91 268 GLY A N 1
ATOM 1937 C CA . GLY A 1 268 ? -13.265 32.512 -0.421 1.00 38.91 268 GLY A CA 1
ATOM 1938 C C . GLY A 1 268 ? -12.868 33.812 0.267 1.00 38.91 268 GLY A C 1
ATOM 1939 O O . GLY A 1 268 ? -13.292 34.087 1.387 1.00 38.91 268 GLY A O 1
ATOM 1940 N N . ALA A 1 269 ? -12.053 34.602 -0.420 1.00 42.44 269 ALA A N 1
ATOM 1941 C CA . ALA A 1 269 ? -12.002 36.036 -0.225 1.00 42.44 269 ALA A CA 1
ATOM 1942 C C . ALA A 1 269 ? -13.273 36.622 -0.857 1.00 42.44 269 ALA A C 1
ATOM 1944 O O . ALA A 1 269 ? -13.220 37.075 -1.988 1.00 42.44 269 ALA A O 1
ATOM 1945 N N . GLU A 1 270 ? -14.420 36.515 -0.185 1.00 49.31 270 GLU A N 1
ATOM 1946 C CA . GLU A 1 270 ? -15.684 37.135 -0.614 1.00 49.31 270 GLU A CA 1
ATOM 1947 C C . GLU A 1 270 ? -16.709 37.043 0.525 1.00 49.31 270 GLU A C 1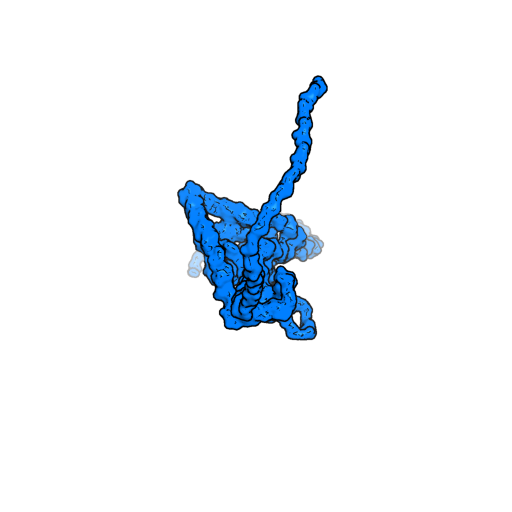
ATOM 1949 O O . GLU A 1 270 ? -17.504 36.112 0.589 1.00 49.31 270 GLU A O 1
ATOM 1954 N N . GLN A 1 271 ? -16.627 37.987 1.467 1.00 43.34 271 GLN A N 1
ATOM 1955 C CA . GLN A 1 271 ? -17.710 38.443 2.352 1.00 43.34 271 GLN A CA 1
ATOM 1956 C C . GLN A 1 271 ? -17.175 39.632 3.170 1.00 43.34 271 GLN A C 1
ATOM 1958 O O . GLN A 1 271 ? -16.833 39.474 4.330 1.00 43.34 271 GLN A O 1
ATOM 1963 N N . ASP A 1 272 ? -17.000 40.794 2.526 1.00 39.50 272 ASP A N 1
ATOM 1964 C CA . ASP A 1 272 ? -16.837 42.086 3.231 1.00 39.50 272 ASP A CA 1
ATOM 1965 C C . ASP A 1 272 ? -17.113 43.313 2.329 1.00 39.50 272 ASP A C 1
ATOM 1967 O O . ASP A 1 272 ? -16.585 44.399 2.536 1.00 39.50 272 ASP A O 1
ATOM 1971 N N . GLN A 1 273 ? -17.934 43.160 1.282 1.00 45.16 273 GLN A N 1
ATOM 1972 C CA . GLN A 1 273 ? -18.368 44.282 0.431 1.00 45.16 273 GLN A CA 1
ATOM 1973 C C . GLN A 1 273 ? -19.837 44.120 0.029 1.00 45.16 273 GLN A C 1
ATOM 1975 O O . GLN A 1 273 ? -20.165 43.919 -1.134 1.00 45.16 273 GLN A O 1
ATOM 1980 N N . HIS A 1 274 ? -20.720 44.146 1.021 1.00 44.97 274 HIS A N 1
ATOM 1981 C CA . HIS A 1 274 ? -22.127 44.521 0.873 1.00 44.97 274 HIS A CA 1
ATOM 1982 C C . HIS A 1 274 ? -22.582 45.025 2.241 1.00 44.97 274 HIS A C 1
ATOM 1984 O O . HIS A 1 274 ? -23.190 44.272 2.981 1.00 44.97 274 HIS A O 1
ATOM 1990 N N . ASP A 1 275 ? -22.170 46.240 2.602 1.00 41.34 275 ASP A N 1
ATOM 1991 C CA . ASP A 1 275 ? -22.872 47.116 3.551 1.00 41.34 275 ASP A CA 1
ATOM 1992 C C . ASP A 1 275 ? -22.073 48.415 3.688 1.00 41.34 275 ASP A C 1
ATOM 1994 O O . ASP A 1 275 ? -21.361 48.617 4.657 1.00 41.34 275 ASP A O 1
ATOM 1998 N N . GLU A 1 276 ? -22.134 49.276 2.672 1.00 41.91 276 GLU A N 1
ATOM 1999 C CA . GLU A 1 276 ? -21.948 50.726 2.828 1.00 41.91 276 GLU A CA 1
ATOM 2000 C C . GLU A 1 276 ? -22.242 51.382 1.479 1.00 41.91 276 GLU A C 1
ATOM 2002 O O . GLU A 1 276 ? -21.341 51.603 0.686 1.00 41.91 276 GLU A O 1
ATOM 2007 N N . HIS A 1 277 ? -23.527 51.591 1.177 1.00 43.28 277 HIS A N 1
ATOM 2008 C CA . HIS A 1 277 ? -24.043 52.686 0.343 1.00 43.28 277 HIS A CA 1
ATOM 2009 C C . HIS A 1 277 ? -25.577 52.598 0.308 1.00 43.28 277 HIS A C 1
ATOM 2011 O O . HIS A 1 277 ? -26.134 52.141 -0.682 1.00 43.28 277 HIS A O 1
ATOM 2017 N N . ASP A 1 278 ? -26.245 53.029 1.385 1.00 37.56 278 ASP A N 1
ATOM 2018 C CA . ASP A 1 278 ? -27.492 53.807 1.272 1.00 37.56 278 ASP A CA 1
ATOM 2019 C C . ASP A 1 278 ? -27.841 54.481 2.616 1.00 37.56 278 ASP A C 1
ATOM 2021 O O . ASP A 1 278 ? -28.724 54.047 3.353 1.00 37.56 278 ASP A O 1
ATOM 2025 N N . GLU A 1 279 ? -27.111 55.540 2.985 1.00 36.72 279 GLU A N 1
ATOM 2026 C CA . GLU A 1 279 ? -27.573 56.468 4.023 1.00 36.72 279 GLU A CA 1
ATOM 2027 C C . GLU A 1 279 ? -28.237 57.662 3.332 1.00 36.72 279 GLU A C 1
ATOM 2029 O O . GLU A 1 279 ? -27.612 58.688 3.058 1.00 36.72 279 GLU A O 1
ATOM 2034 N N . GLN A 1 280 ? -29.524 57.503 3.014 1.00 44.38 280 GLN A N 1
ATOM 2035 C CA . GLN A 1 280 ? -30.383 58.592 2.572 1.00 44.38 280 GLN A CA 1
ATOM 2036 C C . GLN A 1 280 ? -31.538 58.788 3.564 1.00 44.38 280 GLN A C 1
ATOM 2038 O O . GLN A 1 280 ? -32.560 58.112 3.549 1.00 44.38 280 GLN A O 1
ATOM 2043 N N . THR A 1 281 ? -31.302 59.741 4.465 1.00 41.72 281 THR A N 1
ATOM 2044 C CA . THR A 1 281 ? -32.234 60.666 5.126 1.00 41.72 281 THR A CA 1
ATOM 2045 C C . THR A 1 281 ? -33.735 60.373 4.964 1.00 41.72 281 THR A C 1
ATOM 2047 O O . THR A 1 281 ? -34.322 60.642 3.918 1.00 41.72 281 THR A O 1
ATOM 2050 N N . GLY A 1 282 ? -34.398 59.965 6.052 1.00 35.41 282 GLY A N 1
ATOM 2051 C CA . GLY A 1 282 ? -35.854 59.800 6.085 1.00 35.41 282 GLY A CA 1
ATOM 2052 C C . GLY A 1 282 ? -36.434 59.849 7.498 1.00 35.41 282 GLY A C 1
ATOM 2053 O O . GLY A 1 282 ? -36.520 58.845 8.192 1.00 35.41 282 GLY A O 1
ATOM 2054 N N . THR A 1 283 ? -36.823 61.048 7.920 1.00 36.72 283 THR A N 1
ATOM 2055 C CA . THR A 1 283 ? -37.526 61.391 9.162 1.00 36.72 283 THR A CA 1
ATOM 2056 C C . THR A 1 283 ? -38.795 60.552 9.406 1.00 36.72 283 THR A C 1
ATOM 2058 O O . THR A 1 283 ? -39.651 60.439 8.533 1.00 36.72 283 THR A O 1
ATOM 2061 N N . ILE A 1 284 ? -38.951 60.031 10.629 1.00 48.28 284 ILE A N 1
ATOM 2062 C CA . ILE A 1 284 ? -40.146 59.320 11.124 1.00 48.28 284 ILE A CA 1
ATOM 2063 C C . ILE A 1 284 ? -41.274 60.321 11.448 1.00 48.28 284 ILE A C 1
ATOM 2065 O O . ILE A 1 284 ? -41.017 61.264 12.201 1.00 48.28 284 ILE A O 1
ATOM 2069 N N . PRO A 1 285 ? -42.537 60.095 11.033 1.00 42.97 285 PRO A N 1
ATOM 2070 C CA . PRO A 1 285 ? -43.693 60.662 11.712 1.00 42.97 285 PRO A CA 1
ATOM 2071 C C . PRO A 1 285 ? -44.355 59.643 12.653 1.00 42.97 285 PRO A C 1
ATOM 2073 O O . PRO A 1 285 ? -44.528 58.467 12.338 1.00 42.97 285 PRO A O 1
ATOM 2076 N N . ALA A 1 286 ? -44.730 60.140 13.830 1.00 36.38 286 ALA A N 1
ATOM 2077 C CA . ALA A 1 286 ? -45.410 59.423 14.897 1.00 36.38 286 ALA A CA 1
ATOM 2078 C C . ALA A 1 286 ? -46.817 58.944 14.491 1.00 36.38 286 ALA A C 1
ATOM 2080 O O . ALA A 1 286 ? -47.603 59.705 13.928 1.00 36.38 286 ALA A O 1
ATOM 2081 N N . VAL A 1 287 ? -47.153 57.700 14.850 1.00 39.28 287 VAL A N 1
ATOM 2082 C CA . VAL A 1 287 ? -48.510 57.141 14.764 1.00 39.28 287 VAL A CA 1
ATOM 2083 C C . VAL A 1 287 ? -49.256 57.406 16.070 1.00 39.28 287 VAL A C 1
ATOM 2085 O O . VAL A 1 287 ? -48.835 56.986 17.149 1.00 39.28 287 VAL A O 1
ATOM 2088 N N . THR A 1 288 ? -50.383 58.104 15.954 1.00 37.06 288 THR A N 1
ATOM 2089 C CA . THR A 1 288 ? -51.404 58.262 16.988 1.00 37.06 288 THR A CA 1
ATOM 2090 C C . THR A 1 288 ? -52.521 57.226 16.823 1.00 37.06 288 THR A C 1
ATOM 2092 O O . THR A 1 288 ? -52.904 56.825 15.729 1.00 37.06 288 THR A O 1
ATOM 2095 N N . THR A 1 289 ? -53.016 56.801 17.981 1.00 39.16 289 THR A N 1
ATOM 2096 C CA . THR A 1 289 ? -54.142 55.914 18.313 1.00 39.16 289 THR A CA 1
ATOM 2097 C C . THR A 1 289 ? -55.455 56.110 17.544 1.00 39.16 289 THR A C 1
ATOM 2099 O O . THR A 1 289 ? -55.888 57.243 17.357 1.00 39.16 289 THR A O 1
ATOM 2102 N N . GLY A 1 290 ? -56.195 55.009 17.322 1.00 33.22 290 GLY A N 1
ATOM 2103 C CA . GLY A 1 290 ? -57.659 55.058 17.177 1.00 33.22 290 GLY A CA 1
ATOM 2104 C C . GLY A 1 290 ? -58.358 53.796 16.636 1.00 33.22 290 GLY A C 1
ATOM 2105 O O . GLY A 1 290 ? -58.295 53.549 15.445 1.00 33.22 290 GLY A O 1
ATOM 2106 N N . ALA A 1 291 ? -59.056 53.083 17.536 1.00 36.47 291 ALA A N 1
ATOM 2107 C CA . ALA A 1 291 ? -60.352 52.372 17.416 1.00 36.47 291 ALA A CA 1
ATOM 2108 C C . ALA A 1 291 ? -60.681 51.406 16.236 1.00 36.47 291 ALA A C 1
ATOM 2110 O O . ALA A 1 291 ? -60.539 51.737 15.068 1.00 36.47 291 ALA A O 1
ATOM 2111 N N . GLY A 1 292 ? -61.240 50.226 16.581 1.00 33.66 292 GLY A N 1
ATOM 2112 C CA . GLY A 1 292 ? -61.869 49.234 15.671 1.00 33.66 292 GLY A CA 1
ATOM 2113 C C . GLY A 1 292 ? -63.232 49.680 15.084 1.00 33.66 292 GLY A C 1
ATOM 2114 O O . GLY A 1 292 ? -63.485 50.884 15.108 1.00 33.66 292 GLY A O 1
ATOM 2115 N N . PRO A 1 293 ? -64.159 48.793 14.622 1.00 47.84 293 PRO A N 1
ATOM 2116 C CA . PRO A 1 293 ? -64.251 47.336 14.832 1.00 47.84 293 PRO A CA 1
ATOM 2117 C C . PRO A 1 293 ? -64.634 46.458 13.596 1.00 47.84 293 PRO A C 1
ATOM 2119 O O . PRO A 1 293 ? -65.094 46.933 12.566 1.00 47.84 293 PRO A O 1
ATOM 2122 N N . ASP A 1 294 ? -64.431 45.144 13.760 1.00 43.69 294 ASP A N 1
ATOM 2123 C CA . ASP A 1 294 ? -65.322 43.996 13.466 1.00 43.69 294 ASP A CA 1
ATOM 2124 C C . ASP A 1 294 ? -66.326 44.049 12.282 1.00 43.69 294 ASP A C 1
ATOM 2126 O O . ASP A 1 294 ? -67.354 44.717 12.378 1.00 43.69 294 ASP A O 1
ATOM 2130 N N . VAL A 1 295 ? -66.128 43.217 11.238 1.00 48.97 295 VAL A N 1
ATOM 2131 C CA . VAL A 1 295 ? -67.225 42.649 10.418 1.00 48.97 295 VAL A CA 1
ATOM 2132 C C . VAL A 1 295 ? -66.896 41.226 9.936 1.00 48.97 295 VAL A C 1
ATOM 2134 O O . VAL A 1 295 ? -65.908 40.963 9.255 1.00 48.97 295 VAL A O 1
ATOM 2137 N N . LYS A 1 296 ? -67.824 40.324 10.266 1.00 38.97 296 LYS A N 1
ATOM 2138 C CA . LYS A 1 296 ? -68.002 38.936 9.823 1.00 38.97 296 LYS A CA 1
ATOM 2139 C C . LYS A 1 296 ? -67.976 38.730 8.299 1.00 38.97 296 LYS A C 1
ATOM 2141 O O . LYS A 1 296 ? -68.740 39.355 7.576 1.00 38.97 296 LYS A O 1
ATOM 2146 N N . GLY A 1 297 ? -67.375 37.606 7.909 1.00 35.66 297 GLY A N 1
ATOM 2147 C CA . GLY A 1 297 ? -68.151 36.525 7.298 1.00 35.66 297 GLY A CA 1
ATOM 2148 C C . GLY A 1 297 ? -68.011 36.308 5.791 1.00 35.66 297 GLY A C 1
ATOM 2149 O O . GLY A 1 297 ? -68.289 37.190 4.991 1.00 35.66 297 GLY A O 1
ATOM 2150 N N . ARG A 1 298 ? -67.767 35.034 5.455 1.00 39.56 298 ARG A N 1
ATOM 2151 C CA . ARG A 1 298 ? -68.552 34.197 4.526 1.00 39.56 298 ARG A CA 1
ATOM 2152 C C . ARG A 1 298 ? -67.681 33.418 3.532 1.00 39.56 298 ARG A C 1
ATOM 2154 O O . ARG A 1 298 ? -66.896 33.951 2.767 1.00 39.56 298 ARG A O 1
ATOM 2161 N N . GLN A 1 299 ? -67.895 32.117 3.647 1.00 42.41 299 GLN A N 1
ATOM 2162 C CA . GLN A 1 299 ? -67.399 30.956 2.924 1.00 42.41 299 GLN A CA 1
ATOM 2163 C C . GLN A 1 299 ? -67.931 30.875 1.477 1.00 42.41 299 GLN A C 1
ATOM 2165 O O . GLN A 1 299 ? -68.741 31.707 1.073 1.00 42.41 299 GLN A O 1
ATOM 2170 N N . VAL A 1 300 ? -67.571 29.754 0.833 1.00 41.03 300 VAL A N 1
ATOM 2171 C CA . VAL A 1 300 ? -68.033 29.122 -0.425 1.00 41.03 300 VAL A CA 1
ATOM 2172 C C . VAL A 1 300 ? -67.405 29.719 -1.693 1.00 41.03 300 VAL A C 1
ATOM 2174 O O . VAL A 1 300 ? -67.508 30.917 -1.920 1.00 41.03 300 VAL A O 1
ATOM 2177 N N . VAL A 1 301 ? -66.709 28.952 -2.541 1.00 47.97 301 VAL A N 1
ATOM 2178 C CA . VAL A 1 301 ? -66.902 27.543 -2.958 1.00 47.97 301 VAL A CA 1
ATOM 2179 C C . VAL A 1 301 ? -65.571 26.810 -3.083 1.00 47.97 301 VAL A C 1
ATOM 2181 O O . VAL A 1 301 ? -64.610 27.444 -3.566 1.00 47.97 301 VAL A O 1
#

pLDDT: mean 75.25, std 22.59, range [33.0, 98.44]

Solvent-accessible surface area (backbone atoms only — not comparable to full-atom values): 18072 Å² total; per-residue (Å²): 138,81,88,84,89,91,86,83,84,88,82,84,87,82,89,83,88,79,88,78,93,75,83,85,75,78,79,73,80,77,75,82,51,72,67,60,56,49,51,53,48,52,52,48,56,45,56,50,41,52,51,51,50,48,48,28,45,30,61,22,72,40,35,61,65,58,52,9,61,78,65,76,43,52,62,70,59,44,47,59,46,50,54,51,34,37,76,71,52,30,31,45,75,46,74,42,86,75,83,76,74,93,65,92,70,83,64,58,56,24,39,30,58,30,74,65,23,46,58,60,66,48,59,80,48,48,69,59,38,54,51,50,43,54,51,50,51,51,44,29,75,75,63,33,65,65,51,48,43,49,52,21,36,53,52,36,47,60,70,42,51,93,42,42,66,67,24,60,70,33,92,46,49,64,48,20,46,43,40,43,17,52,42,39,26,76,72,37,19,12,32,40,62,43,67,42,72,76,81,78,88,52,62,88,82,51,57,28,33,32,45,32,29,59,26,60,94,52,28,77,40,28,50,81,37,54,49,42,59,50,28,37,47,51,49,49,17,65,68,58,72,43,76,58,43,79,77,40,37,45,42,80,71,39,87,34,27,31,32,40,36,60,50,74,75,77,78,74,95,77,86,88,86,87,86,88,87,83,92,73,90,79,87,86,81,87,87,80,89,82,83,86,81,90,84,85,87,85,84,88,134

Mean predicted aligned error: 16.97 Å

Radius of gyration: 36.67 Å; Cα contacts (8 Å, |Δi|>4): 337; chains: 1; bounding box: 134×107×78 Å

Foldseek 3Di:
DDDDDDDDDDDDDDDDDDDDDDDDDPPDPDPPDPVVVVVVVVVVLVVLLLVLLLCCQLQPWDFLVVSCVVVVHDSVSSVVSLVVCVVVQQKDKDFDDDPDDDDPDGGTIIIHGDPVNNVVSCPVVVVVLVVLLVVLVVQCVPPNVVSSLVVLLVVLCVLCVVQLVVLLPQPALQSSLQSVQVSVSVVRQNWHKDFPQDDDPDPNPQGFIKIKGQHDSNLSSCLVVVSNVVSNQVVSCVSSVHHKDWPDGVNVVDSITIITDGGDPPPDPDDDPDDDDDPDDDDDDDDDDDDDDDDDDDDDD

Nearest PDB structures (foldseek):
  7z1l-assembly1_O  TM=5.478E-01  e=2.397E-02  Saccharomyces cerevisiae W303
  7o4l-assembly1_W  TM=6.393E-01  e=1.473E-01  Saccharomyces cerevisiae S288C
  5gpy-assembly1_A  TM=5.636E-01  e=8.766E-02  Homo sapiens
  6f41-assembly1_O  TM=5.485E-01  e=1.398E-01  Saccharomyces cerevisiae S288C
  6tut-assembly1_O  TM=4.140E-01  e=7.123E-02  Saccharomyces cerevisiae S288C

Sequence (301 aa):
MIGPGDRGDATRRTRGTGGDDVTGSTQKTAGHGPAHAEHARSAADGRTRDAVVRLLLEQGPTTAAGLAEALNLSGPGVRRHLDALVAEGTVATRDAPQPGGRKRGRPARQFLLTASGRARAGREEHGSAELAVAALRRLGEAAGEDAVRAFARDRALAMVGEHREHVLAGADRGERAARLAGALTAEGYAATTRGAGSHDGLDARVTGEQLCQHHCPVADVAAEFPALCEAEAEVFAELLGTHVQRLATIARGDAACTTHVPAQQARGAEQDQHDEHDEQTGTIPAVTTGAGPDVKGRQVV